Protein AF-A0A954YXY4-F1 (afdb_monomer_lite)

pLDDT: mean 74.78, std 20.97, range [39.19, 98.44]

Sequence (285 aa):
MFQNRLNHKWMLFVFASLAVAFSASTASAVGVDEPDPDDDAAITADDAAAIGVGERGPRGRRGFGRDRSGEDGPRERRRPGAMLWNRMTDEEKEEVKAFVAEYYPEVSEALESSDEDGGRPRMDRKNARMLPEILRMHQLSIDDPQMFEIKMAEQKSRFQLRQLVREYRQADDESTKEELSAKIRPLVVAAFDAQQSRMEQEVTRLEKRLEGLRRHIAKRADNRDEEIEQAFNDVLDGKAPKDERFDRESRRRGPGRGFRGPRGPEGAPGAPEDEEPDMDDEGEE

Structure (mmCIF, N/CA/C/O backbone):
data_AF-A0A954YXY4-F1
#
_entry.id   AF-A0A954YXY4-F1
#
loop_
_atom_site.group_PDB
_atom_site.id
_atom_site.type_symbol
_atom_site.label_atom_id
_atom_site.label_alt_id
_atom_site.label_comp_id
_atom_site.label_asym_id
_atom_site.label_entity_id
_atom_site.label_seq_id
_atom_site.pdbx_PDB_ins_code
_atom_site.Cartn_x
_atom_site.Cartn_y
_atom_site.Cartn_z
_atom_site.occupancy
_atom_site.B_iso_or_equiv
_atom_site.auth_seq_id
_atom_site.auth_comp_id
_atom_site.auth_asym_id
_atom_site.auth_atom_id
_atom_site.pdbx_PDB_model_num
ATOM 1 N N . MET A 1 1 ? 5.731 31.627 0.543 1.00 39.19 1 MET A N 1
ATOM 2 C CA . MET A 1 1 ? 4.839 31.675 -0.640 1.00 39.19 1 MET A CA 1
ATOM 3 C C . MET A 1 1 ? 4.255 30.284 -0.925 1.00 39.19 1 MET A C 1
ATOM 5 O O . MET A 1 1 ? 4.588 29.683 -1.931 1.00 39.19 1 MET A O 1
ATOM 9 N N . PHE A 1 2 ? 3.381 29.774 -0.052 1.00 43.59 2 PHE A N 1
ATOM 10 C CA . PHE A 1 2 ? 2.607 28.536 -0.274 1.00 43.59 2 PHE A CA 1
ATOM 11 C C . PHE A 1 2 ? 1.184 28.726 0.278 1.00 43.59 2 PHE A C 1
ATOM 13 O O . PHE A 1 2 ? 0.691 27.975 1.109 1.00 43.59 2 PHE A O 1
ATOM 20 N N . GLN A 1 3 ? 0.532 29.812 -0.143 1.00 44.25 3 GLN A N 1
ATOM 21 C CA . GLN A 1 3 ? -0.860 30.098 0.197 1.00 44.25 3 GLN A CA 1
ATOM 22 C C . GLN A 1 3 ? -1.735 29.967 -1.056 1.00 44.25 3 GLN A C 1
ATOM 24 O O . GLN A 1 3 ? -1.432 30.536 -2.102 1.00 44.25 3 GLN A O 1
ATOM 29 N N . ASN A 1 4 ? -2.861 29.267 -0.889 1.00 47.22 4 ASN A N 1
ATOM 30 C CA . ASN A 1 4 ? -4.096 29.394 -1.671 1.00 47.22 4 ASN A CA 1
ATOM 31 C C . ASN A 1 4 ? -4.181 28.790 -3.081 1.00 47.22 4 ASN A C 1
ATOM 33 O O . ASN A 1 4 ? -4.479 29.527 -4.021 1.00 47.22 4 ASN A O 1
ATOM 37 N N . ARG A 1 5 ? -4.109 27.454 -3.243 1.00 42.88 5 ARG A N 1
ATOM 38 C CA . ARG A 1 5 ? -4.680 26.816 -4.459 1.00 42.88 5 ARG A CA 1
ATOM 39 C C . ARG A 1 5 ? -5.482 25.509 -4.342 1.00 42.88 5 ARG A C 1
ATOM 41 O O . ARG A 1 5 ? -5.944 25.058 -5.384 1.00 42.88 5 ARG A O 1
ATOM 48 N N . LEU A 1 6 ? -5.764 24.935 -3.166 1.00 49.16 6 LEU A N 1
ATOM 49 C CA . LEU A 1 6 ? -6.409 23.600 -3.127 1.00 49.16 6 LEU A CA 1
ATOM 50 C C . LEU A 1 6 ? -7.779 23.458 -2.435 1.00 49.16 6 LEU A C 1
ATOM 52 O O . LEU A 1 6 ? -8.432 22.441 -2.640 1.00 49.16 6 LEU A O 1
ATOM 56 N N . ASN A 1 7 ? -8.322 24.471 -1.753 1.00 45.19 7 ASN A N 1
ATOM 57 C CA . ASN A 1 7 ? -9.436 24.216 -0.817 1.00 45.19 7 ASN A CA 1
ATOM 58 C C . ASN A 1 7 ? -10.872 24.533 -1.277 1.00 45.19 7 ASN A C 1
ATOM 60 O O . ASN A 1 7 ? -11.748 24.618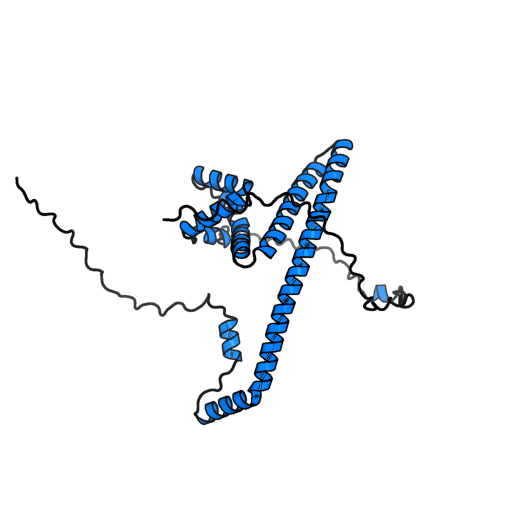 -0.424 1.00 45.19 7 ASN A O 1
ATOM 64 N N . HIS A 1 8 ? -11.187 24.672 -2.573 1.00 43.59 8 HIS A N 1
ATOM 65 C CA . HIS A 1 8 ? -12.574 25.011 -2.982 1.00 43.59 8 HIS A CA 1
ATOM 66 C C . HIS A 1 8 ? -13.219 24.181 -4.103 1.00 43.59 8 HIS A C 1
ATOM 68 O O . HIS A 1 8 ? -14.307 24.527 -4.551 1.00 43.59 8 HIS A O 1
ATOM 74 N N . LYS A 1 9 ? -12.625 23.058 -4.533 1.00 46.38 9 LYS A N 1
ATOM 75 C CA . LYS A 1 9 ? -13.271 22.168 -5.527 1.00 46.38 9 LYS A CA 1
ATOM 76 C C . LYS A 1 9 ? -13.739 20.805 -5.007 1.00 46.38 9 LYS A C 1
ATOM 78 O O . LYS A 1 9 ? -14.456 20.129 -5.730 1.00 46.38 9 LYS A O 1
ATOM 83 N N . TRP A 1 10 ? -13.434 20.435 -3.762 1.00 47.38 10 TRP A N 1
ATOM 84 C CA . TRP A 1 10 ? -13.801 19.114 -3.221 1.00 47.38 10 TRP A CA 1
ATOM 85 C C . TRP A 1 10 ? -14.972 19.108 -2.218 1.00 47.38 10 TRP A C 1
ATOM 87 O O . TRP A 1 10 ? -15.488 18.043 -1.908 1.00 47.38 10 TRP A O 1
ATOM 97 N N . MET A 1 11 ? -15.493 20.269 -1.793 1.00 41.78 11 MET A N 1
ATOM 98 C CA . MET A 1 11 ? -16.686 20.359 -0.917 1.00 41.78 11 MET A CA 1
ATOM 99 C C . MET A 1 11 ? -18.037 20.378 -1.666 1.00 41.78 11 MET A C 1
ATOM 101 O O . MET A 1 11 ? -19.064 20.732 -1.096 1.00 41.78 11 MET A O 1
ATOM 105 N N . LEU A 1 12 ? -18.054 19.989 -2.944 1.00 43.50 12 LEU A N 1
ATOM 106 C CA . LEU A 1 12 ? -19.266 19.831 -3.763 1.00 43.50 12 LEU A CA 1
ATOM 107 C C . LEU A 1 12 ? -19.219 18.538 -4.600 1.00 43.50 12 LEU A C 1
ATOM 109 O O . LEU A 1 12 ? -19.663 18.502 -5.741 1.00 43.50 12 LEU A O 1
ATOM 113 N N . PHE A 1 13 ? -18.699 17.455 -4.022 1.00 45.25 13 PHE A N 1
ATOM 114 C CA . PHE A 1 13 ? -19.181 16.106 -4.330 1.00 45.25 13 PHE A CA 1
ATOM 115 C C . PHE A 1 13 ? -20.084 15.720 -3.157 1.00 45.25 13 PHE A C 1
ATOM 117 O O . PHE A 1 13 ? -19.641 15.213 -2.136 1.00 45.25 13 PHE A O 1
ATOM 124 N N . VAL A 1 14 ? -21.311 16.244 -3.126 1.00 43.38 14 VAL A N 1
ATOM 125 C CA . VAL A 1 14 ? -22.490 15.501 -3.589 1.00 43.38 14 VAL A CA 1
ATOM 126 C C . VAL A 1 14 ? -22.409 14.074 -3.058 1.00 43.38 14 VAL A C 1
ATOM 128 O O . VAL A 1 14 ? -21.655 13.251 -3.574 1.00 43.38 14 VAL A O 1
ATOM 131 N N . PHE A 1 15 ? -23.233 13.797 -2.045 1.00 40.25 15 PHE A N 1
ATOM 132 C CA . PHE A 1 15 ? -23.844 12.490 -1.823 1.00 40.25 15 PHE A CA 1
ATOM 133 C C . PHE A 1 15 ? -24.531 12.065 -3.131 1.00 40.25 15 PHE A C 1
ATOM 135 O O . PHE A 1 15 ? -25.749 12.130 -3.279 1.00 40.25 15 PHE A O 1
ATOM 142 N N . ALA A 1 16 ? -23.733 11.702 -4.131 1.00 42.38 16 ALA A N 1
ATOM 143 C CA . ALA A 1 16 ? -24.185 11.006 -5.302 1.00 42.38 16 ALA A CA 1
ATOM 144 C C . ALA A 1 16 ? -24.414 9.617 -4.756 1.00 42.38 16 ALA A C 1
ATOM 146 O O . ALA A 1 16 ? -23.478 8.871 -4.475 1.00 42.38 16 ALA A O 1
ATOM 147 N N . SER A 1 17 ? -25.682 9.350 -4.480 1.00 40.44 17 SER A N 1
ATOM 148 C CA . SER A 1 17 ? -26.217 8.022 -4.293 1.00 40.44 17 SER A CA 1
ATOM 149 C C . SER A 1 17 ? -25.707 7.222 -5.484 1.00 40.44 17 SER A C 1
ATOM 151 O O . SER A 1 17 ? -26.250 7.304 -6.585 1.00 40.44 17 SER A O 1
ATOM 153 N N . LEU A 1 18 ? -24.587 6.529 -5.284 1.00 41.94 18 LEU A N 1
ATOM 154 C CA . LEU A 1 18 ? -24.045 5.580 -6.228 1.00 41.94 18 LEU A CA 1
ATOM 155 C C . LEU A 1 18 ? -25.010 4.400 -6.158 1.00 41.94 18 LEU A C 1
ATOM 157 O O . LEU A 1 18 ? -24.764 3.389 -5.508 1.00 41.94 18 LEU A O 1
ATOM 161 N N . ALA A 1 19 ? -26.166 4.569 -6.798 1.00 42.44 19 ALA A N 1
ATOM 162 C CA . ALA A 1 19 ? -26.855 3.469 -7.415 1.00 42.44 19 ALA A CA 1
ATOM 163 C C . ALA A 1 19 ? -25.852 2.925 -8.430 1.00 42.44 19 ALA A C 1
ATOM 165 O O . ALA A 1 19 ? -25.818 3.339 -9.588 1.00 42.44 19 ALA A O 1
ATOM 166 N N . VAL A 1 20 ? -24.967 2.046 -7.956 1.00 43.62 20 VAL A N 1
ATOM 167 C CA . VAL A 1 20 ? -24.321 1.068 -8.810 1.00 43.62 20 VAL A CA 1
ATOM 168 C C . VAL A 1 20 ? -25.494 0.305 -9.390 1.00 43.62 20 VAL A C 1
ATOM 170 O O . VAL A 1 20 ? -26.049 -0.599 -8.765 1.00 43.62 20 VAL A O 1
ATOM 173 N N . ALA A 1 21 ? -25.953 0.755 -10.556 1.00 41.12 21 ALA A N 1
ATOM 174 C CA . ALA A 1 21 ? -26.680 -0.096 -11.454 1.00 41.12 21 ALA A CA 1
ATOM 175 C C . ALA A 1 21 ? -25.740 -1.279 -11.646 1.00 41.12 21 ALA A C 1
ATOM 177 O O . ALA A 1 21 ? -24.715 -1.176 -12.318 1.00 41.12 21 ALA A O 1
ATOM 178 N N . PHE A 1 22 ? -26.053 -2.368 -10.951 1.00 42.75 22 PHE A N 1
ATOM 179 C CA . PHE A 1 22 ? -25.561 -3.691 -11.252 1.00 42.75 22 PHE A CA 1
ATOM 180 C C . PHE A 1 22 ? -26.104 -3.966 -12.654 1.00 42.75 22 PHE A C 1
ATOM 182 O O . PHE A 1 22 ? -27.163 -4.562 -12.837 1.00 42.75 22 PHE A O 1
ATOM 189 N N . SER A 1 23 ? -25.455 -3.392 -13.669 1.00 42.12 23 SER A N 1
ATOM 190 C CA . SER A 1 23 ? -25.606 -3.823 -15.039 1.00 42.12 23 SER A CA 1
ATOM 191 C C . SER A 1 23 ? -25.210 -5.278 -14.976 1.00 42.12 23 SER A C 1
ATOM 193 O O . SER A 1 23 ? -24.034 -5.588 -14.786 1.00 42.12 23 SER A O 1
ATOM 195 N N . ALA A 1 24 ? -26.231 -6.134 -14.990 1.00 43.84 24 ALA A N 1
ATOM 196 C CA . ALA A 1 24 ? -26.113 -7.562 -15.136 1.00 43.84 24 ALA A CA 1
ATOM 197 C C . ALA A 1 24 ? -25.259 -7.775 -16.379 1.00 43.84 24 ALA A C 1
ATOM 199 O O . ALA A 1 24 ? -25.747 -7.744 -17.507 1.00 43.84 24 ALA A O 1
ATOM 200 N N . SER A 1 25 ? -23.951 -7.882 -16.159 1.00 43.06 25 SER A N 1
ATOM 201 C CA . SER A 1 25 ? -23.033 -8.382 -17.148 1.00 43.06 25 SER A CA 1
ATOM 202 C C . SER A 1 25 ? -23.512 -9.802 -17.344 1.00 43.06 25 SER A C 1
ATOM 204 O O . SER A 1 25 ? -23.314 -10.666 -16.489 1.00 43.06 25 SER A O 1
ATOM 206 N N . THR A 1 26 ? -24.277 -10.003 -18.413 1.00 46.91 26 THR A N 1
ATOM 207 C CA . THR A 1 26 ? -24.531 -11.311 -18.985 1.00 46.91 26 THR A CA 1
ATOM 208 C C . THR A 1 26 ? -23.161 -11.822 -19.388 1.00 46.91 26 THR A C 1
ATOM 210 O O . THR A 1 26 ? -22.719 -11.626 -20.522 1.00 46.91 26 THR A O 1
ATOM 213 N N . ALA A 1 27 ? -22.449 -12.376 -18.407 1.00 45.81 27 ALA A N 1
ATOM 214 C CA . ALA A 1 27 ? -21.267 -13.166 -18.615 1.00 45.81 27 ALA A CA 1
ATOM 215 C C . ALA A 1 27 ? -21.686 -14.204 -19.646 1.00 45.81 27 ALA A C 1
ATOM 217 O O . ALA A 1 27 ? -22.488 -15.096 -19.369 1.00 45.81 27 ALA A O 1
ATOM 218 N N . SER A 1 28 ? -21.215 -14.008 -20.877 1.00 47.69 28 SER A N 1
ATOM 219 C CA . SER A 1 28 ? -21.147 -15.100 -21.827 1.00 47.69 28 SER A CA 1
ATOM 220 C C . SER A 1 28 ? -20.445 -16.208 -21.072 1.00 47.69 28 SER A C 1
ATOM 222 O O . SER A 1 28 ? -19.341 -15.991 -20.571 1.00 47.69 28 SER A O 1
ATOM 224 N N . ALA A 1 29 ? -21.163 -17.312 -20.888 1.00 50.97 29 ALA A N 1
ATOM 225 C CA . ALA A 1 29 ? -20.690 -18.502 -20.225 1.00 50.97 29 ALA A CA 1
ATOM 226 C C . ALA A 1 29 ? -19.392 -18.930 -20.914 1.00 50.97 29 ALA A C 1
ATOM 228 O O . ALA A 1 29 ? -19.395 -19.613 -21.935 1.00 50.97 29 ALA A O 1
ATOM 229 N N . VAL A 1 30 ? -18.265 -18.461 -20.382 1.00 47.62 30 VAL A N 1
ATOM 230 C CA . VAL A 1 30 ? -17.008 -19.176 -20.488 1.00 47.62 30 VAL A CA 1
ATOM 231 C C . VAL A 1 30 ? -17.333 -20.480 -19.791 1.00 47.62 30 VAL A C 1
ATOM 233 O O . VAL A 1 30 ? -17.606 -20.462 -18.592 1.00 47.62 30 VAL A O 1
ATOM 236 N N . GLY A 1 31 ? -17.458 -21.547 -20.580 1.00 42.69 31 GLY A N 1
ATOM 237 C CA . GLY A 1 31 ? -17.665 -22.898 -20.090 1.00 42.69 31 GLY A CA 1
ATOM 238 C C . GLY A 1 31 ? -16.583 -23.200 -19.070 1.00 42.69 31 GLY A C 1
ATOM 239 O O . GLY A 1 31 ? -15.460 -23.548 -19.419 1.00 42.69 31 GLY A O 1
ATOM 240 N N . VAL A 1 32 ? -16.913 -22.968 -17.806 1.00 47.25 32 VAL A N 1
ATOM 241 C CA . VAL A 1 32 ? -16.327 -23.699 -16.704 1.00 47.25 32 VAL A CA 1
ATOM 242 C C . VAL A 1 32 ? -16.840 -25.101 -16.965 1.00 47.25 32 VAL A C 1
ATOM 244 O O . VAL A 1 32 ? -18.042 -25.322 -16.831 1.00 47.25 32 VAL A O 1
ATOM 247 N N . ASP A 1 33 ? -15.968 -25.972 -17.478 1.00 53.44 33 ASP A N 1
ATOM 248 C CA . ASP A 1 33 ? -16.213 -27.410 -17.478 1.00 53.44 33 ASP A CA 1
ATOM 249 C C . ASP A 1 33 ? -16.769 -27.740 -16.094 1.00 53.44 33 ASP A C 1
ATOM 251 O O . ASP A 1 33 ? -16.093 -27.527 -15.079 1.00 53.44 33 ASP A O 1
ATOM 255 N N . GLU A 1 34 ? -18.048 -28.121 -16.053 1.00 52.69 34 GLU A N 1
ATOM 256 C CA . GLU A 1 34 ? -18.641 -28.676 -14.850 1.00 52.69 34 GLU A CA 1
ATOM 257 C C . GLU A 1 34 ? -17.722 -29.830 -14.449 1.00 52.69 34 GLU A C 1
ATOM 259 O O . GLU A 1 34 ? -17.488 -30.715 -15.277 1.00 52.69 34 GLU A O 1
ATOM 264 N N . PRO A 1 35 ? -17.119 -29.791 -13.247 1.00 61.91 35 PRO A N 1
ATOM 265 C CA . PRO A 1 35 ? -16.326 -30.913 -12.785 1.00 61.91 35 PRO A CA 1
ATOM 266 C C . PRO A 1 35 ? -17.230 -32.140 -12.841 1.00 61.91 35 PRO A C 1
ATOM 268 O O . PRO A 1 35 ? -18.328 -32.120 -12.279 1.00 61.91 35 PRO A O 1
ATOM 271 N N . ASP A 1 36 ? -16.785 -33.145 -13.592 1.00 64.25 36 ASP A N 1
ATOM 272 C CA . ASP A 1 36 ? -17.507 -34.391 -13.803 1.00 64.25 36 ASP A CA 1
ATOM 273 C C . ASP A 1 36 ? -17.926 -34.924 -12.419 1.00 64.25 36 ASP A C 1
ATOM 275 O O . ASP A 1 36 ? -17.053 -35.146 -11.572 1.00 64.25 36 ASP A O 1
ATOM 279 N N . PRO A 1 37 ? -19.231 -35.084 -12.124 1.00 63.09 37 PRO A N 1
ATOM 280 C CA . PRO A 1 37 ? -19.692 -35.530 -10.807 1.00 63.09 37 PRO A CA 1
ATOM 281 C C . PRO A 1 37 ? -19.249 -36.965 -10.473 1.00 63.09 37 PRO A C 1
ATOM 283 O O . PRO A 1 37 ? -19.464 -37.425 -9.355 1.00 63.09 37 PRO A O 1
ATOM 286 N N . ASP A 1 38 ? -18.612 -37.650 -11.424 1.00 60.28 38 ASP A N 1
ATOM 287 C CA . ASP A 1 38 ? -18.055 -38.990 -11.276 1.00 60.28 38 ASP A CA 1
ATOM 288 C C . ASP A 1 38 ? -16.533 -39.000 -10.998 1.00 60.28 38 ASP A C 1
ATOM 290 O O . ASP A 1 38 ? -15.968 -40.071 -10.776 1.00 60.28 38 ASP A O 1
ATOM 294 N N . ASP A 1 39 ? -15.870 -37.834 -10.932 1.00 52.81 39 ASP A N 1
ATOM 295 C CA . ASP A 1 39 ? -14.461 -37.702 -10.504 1.00 52.81 39 ASP A CA 1
ATOM 296 C C . ASP A 1 39 ? -14.320 -37.469 -8.983 1.00 52.81 39 ASP A C 1
ATOM 298 O O . ASP A 1 39 ? -13.247 -37.139 -8.468 1.00 52.81 39 ASP A O 1
ATOM 302 N N . ASP A 1 40 ? -15.387 -37.757 -8.227 1.00 50.09 40 ASP A N 1
ATOM 303 C CA . ASP A 1 40 ? -15.302 -38.200 -6.835 1.00 50.09 40 ASP A CA 1
ATOM 304 C C . ASP A 1 40 ? -14.701 -39.616 -6.809 1.00 50.09 40 ASP A C 1
ATOM 306 O O . ASP A 1 40 ? -15.320 -40.597 -6.382 1.00 50.09 40 ASP A O 1
ATOM 310 N N . ALA A 1 41 ? -13.453 -39.736 -7.273 1.00 57.03 41 ALA A N 1
ATOM 311 C CA . ALA A 1 41 ? -12.605 -40.858 -6.934 1.00 57.03 41 ALA A CA 1
ATOM 312 C C . ALA A 1 41 ? -12.545 -40.884 -5.410 1.00 57.03 41 ALA A C 1
ATOM 314 O O . ALA A 1 41 ? -11.836 -40.097 -4.778 1.00 57.03 41 ALA A O 1
ATOM 315 N N . ALA A 1 42 ? -13.378 -41.752 -4.831 1.00 54.59 42 ALA A N 1
ATOM 316 C CA . ALA A 1 42 ? -13.418 -42.046 -3.421 1.00 54.59 42 ALA A CA 1
ATOM 317 C C . ALA A 1 42 ? -11.973 -42.140 -2.952 1.00 54.59 42 ALA A C 1
ATOM 319 O O . ALA A 1 42 ? -11.256 -43.051 -3.364 1.00 54.59 42 ALA A O 1
ATOM 320 N N . ILE A 1 43 ? -11.545 -41.173 -2.134 1.00 49.66 43 ILE A N 1
ATOM 321 C CA . ILE A 1 43 ? -10.303 -41.276 -1.382 1.00 49.66 43 ILE A CA 1
ATOM 322 C C . ILE A 1 43 ? -10.484 -42.551 -0.578 1.00 49.66 43 ILE A C 1
ATOM 324 O O . ILE A 1 43 ? -11.235 -42.596 0.402 1.00 49.66 43 ILE A O 1
ATOM 328 N N . THR A 1 44 ? -9.905 -43.628 -1.094 1.00 57.69 44 THR A N 1
ATOM 329 C CA . THR A 1 44 ? -10.073 -44.939 -0.506 1.00 57.69 44 THR A CA 1
ATOM 330 C C . THR A 1 44 ? -9.438 -44.877 0.875 1.00 57.69 44 THR A C 1
ATOM 332 O O . THR A 1 44 ? -8.506 -44.106 1.121 1.00 57.69 44 THR A O 1
ATOM 335 N N . ALA A 1 45 ? -9.950 -45.665 1.818 1.00 57.88 45 ALA A N 1
ATOM 336 C CA . ALA A 1 45 ? -9.387 -45.710 3.166 1.00 57.88 45 ALA A CA 1
ATOM 337 C C . ALA A 1 45 ? -7.875 -46.050 3.170 1.00 57.88 45 ALA A C 1
ATOM 339 O O . ALA A 1 45 ? -7.195 -45.755 4.152 1.00 57.88 45 ALA A O 1
ATOM 340 N N . ASP A 1 46 ? -7.347 -46.588 2.063 1.00 59.09 46 ASP A N 1
ATOM 341 C CA . ASP A 1 46 ? -5.926 -46.860 1.857 1.00 59.09 46 ASP A CA 1
ATOM 342 C C . ASP A 1 46 ? -5.101 -45.618 1.450 1.00 59.09 46 ASP A C 1
ATOM 344 O O . ASP A 1 46 ? -3.944 -45.504 1.856 1.00 59.09 46 ASP A O 1
ATOM 348 N N . ASP A 1 47 ? -5.675 -44.617 0.770 1.00 55.62 47 ASP A N 1
ATOM 349 C CA . ASP A 1 47 ? -4.963 -43.368 0.430 1.00 55.62 47 ASP A CA 1
ATOM 350 C C . ASP A 1 47 ? -4.788 -42.440 1.646 1.00 55.62 47 ASP A C 1
ATOM 352 O O . ASP A 1 47 ? -3.810 -41.691 1.752 1.00 55.62 47 ASP A O 1
ATOM 356 N N . ALA A 1 48 ? -5.680 -42.551 2.636 1.00 55.25 48 ALA A N 1
ATOM 357 C CA . ALA A 1 48 ? -5.537 -41.876 3.926 1.00 55.25 48 ALA A CA 1
ATOM 358 C C . ALA A 1 48 ? -4.346 -42.406 4.754 1.00 55.25 48 ALA A C 1
ATOM 360 O O . ALA A 1 48 ? -3.849 -41.694 5.628 1.00 55.25 48 ALA A O 1
ATOM 361 N N . ALA A 1 49 ? -3.853 -43.621 4.475 1.00 57.44 49 ALA A N 1
ATOM 362 C CA . ALA A 1 49 ? -2.663 -44.177 5.122 1.00 57.44 49 ALA A CA 1
ATOM 363 C C . ALA A 1 49 ? -1.346 -43.703 4.471 1.00 57.44 49 ALA A C 1
ATOM 365 O O . ALA A 1 49 ? -0.304 -43.700 5.131 1.00 57.44 49 ALA A O 1
ATOM 366 N N . ALA A 1 50 ? -1.381 -43.262 3.205 1.00 58.69 50 ALA A N 1
ATOM 367 C CA . ALA A 1 50 ? -0.211 -42.767 2.473 1.00 58.69 50 ALA A CA 1
ATOM 368 C C . ALA A 1 50 ? 0.080 -41.277 2.729 1.00 58.69 50 ALA A C 1
ATOM 370 O O . ALA A 1 50 ? 1.243 -40.858 2.710 1.00 58.69 50 ALA A O 1
ATOM 371 N N . ILE A 1 51 ? -0.942 -40.475 3.056 1.00 51.91 51 ILE A N 1
ATOM 372 C CA . ILE A 1 51 ? -0.740 -39.157 3.670 1.00 51.91 51 ILE A CA 1
ATOM 373 C C . ILE A 1 51 ? -0.374 -39.416 5.123 1.00 51.91 51 ILE A C 1
ATOM 375 O O . ILE A 1 51 ? -1.222 -39.362 6.009 1.00 51.91 51 ILE A O 1
ATOM 379 N N . GLY A 1 52 ? 0.897 -39.750 5.350 1.00 48.25 52 GLY A N 1
ATOM 380 C CA . GLY A 1 52 ? 1.448 -39.994 6.668 1.00 48.25 52 GLY A CA 1
ATOM 381 C C . GLY A 1 52 ? 0.953 -38.933 7.640 1.00 48.25 52 GLY A C 1
ATOM 382 O O . GLY A 1 52 ? 1.452 -37.803 7.664 1.00 48.25 52 GLY A O 1
ATOM 383 N N . VAL A 1 53 ? -0.014 -39.322 8.473 1.00 52.25 53 VAL A N 1
ATOM 384 C CA . VAL A 1 53 ? -0.270 -38.725 9.775 1.00 52.25 53 VAL A CA 1
ATOM 385 C C . VAL A 1 53 ? 0.987 -39.047 10.563 1.00 52.25 53 VAL A C 1
ATOM 387 O O . VAL A 1 53 ? 1.022 -39.967 11.372 1.00 52.25 53 VAL A O 1
ATOM 390 N N . GLY A 1 54 ? 2.072 -38.345 10.224 1.00 52.75 54 GLY A N 1
ATOM 391 C CA . GLY A 1 54 ? 3.315 -38.400 10.946 1.00 52.75 54 GLY A CA 1
ATOM 392 C C . GLY A 1 54 ? 2.906 -38.136 12.369 1.00 52.75 54 GLY A C 1
ATOM 393 O O . GLY A 1 54 ? 2.320 -37.080 12.644 1.00 52.75 54 GLY A O 1
ATOM 394 N N . GLU A 1 55 ? 3.109 -39.147 13.216 1.00 51.47 55 GLU A N 1
ATOM 395 C CA . GLU A 1 55 ? 2.973 -39.042 14.652 1.00 51.47 55 GLU A CA 1
ATOM 396 C C . GLU A 1 55 ? 3.442 -37.641 14.996 1.00 51.47 55 GLU A C 1
ATOM 398 O O . GLU A 1 55 ? 4.598 -37.279 14.743 1.00 51.47 55 GLU A O 1
ATOM 403 N N . ARG A 1 56 ? 2.508 -36.795 15.450 1.00 55.78 56 ARG A N 1
ATOM 404 C CA . ARG A 1 56 ? 2.858 -35.526 16.070 1.00 55.78 56 ARG A CA 1
ATOM 405 C C . ARG A 1 56 ? 3.653 -35.944 17.289 1.00 55.78 56 ARG A C 1
ATOM 407 O O . ARG A 1 56 ? 3.088 -36.114 18.368 1.00 55.78 56 ARG A O 1
ATOM 414 N N . GLY A 1 57 ? 4.950 -36.158 17.071 1.00 51.19 57 GLY A N 1
ATOM 415 C CA . GLY A 1 57 ? 5.906 -36.479 18.096 1.00 51.19 57 GLY A CA 1
ATOM 416 C C . GLY A 1 57 ? 5.684 -35.474 19.211 1.00 51.19 57 GLY A C 1
ATOM 417 O O . GLY A 1 57 ? 5.302 -34.326 18.920 1.00 51.19 57 GLY A O 1
ATOM 418 N N . PRO A 1 58 ? 5.832 -35.904 20.474 1.00 61.34 58 PRO A N 1
ATOM 419 C CA . PRO A 1 58 ? 5.566 -35.062 21.627 1.00 61.34 58 PRO A CA 1
ATOM 420 C C . PRO A 1 58 ? 6.189 -33.715 21.329 1.00 61.34 58 PRO A C 1
ATOM 422 O O . PRO A 1 58 ? 7.379 -33.666 21.015 1.00 61.34 58 PRO A O 1
ATOM 425 N N . ARG A 1 59 ? 5.357 -32.659 21.294 1.00 57.28 59 ARG A N 1
ATOM 426 C CA . ARG A 1 59 ? 5.801 -31.281 21.085 1.00 57.28 59 ARG A CA 1
ATOM 427 C C . ARG A 1 59 ? 6.853 -31.038 22.142 1.00 57.28 59 ARG A C 1
ATOM 429 O O . ARG A 1 59 ? 6.536 -30.670 23.272 1.00 57.28 59 ARG A O 1
ATOM 436 N N . GLY A 1 60 ? 8.096 -31.319 21.774 1.00 46.59 60 GLY A N 1
ATOM 437 C CA . GLY A 1 60 ? 9.243 -31.117 22.602 1.00 46.59 60 GLY A CA 1
ATOM 438 C C . GLY A 1 60 ? 9.227 -29.631 22.821 1.00 46.59 60 GLY A C 1
ATOM 439 O O . GLY A 1 60 ? 9.599 -28.863 21.933 1.00 46.59 60 GLY A O 1
ATOM 440 N N . ARG A 1 61 ? 8.772 -29.228 24.007 1.00 52.94 61 ARG A N 1
ATOM 441 C CA . ARG A 1 61 ? 9.293 -28.061 24.689 1.00 52.94 61 ARG A CA 1
ATOM 442 C C . ARG A 1 61 ? 10.805 -28.278 24.730 1.00 52.94 61 ARG A C 1
ATOM 444 O O . ARG A 1 61 ? 11.352 -28.675 25.751 1.00 52.94 61 ARG A O 1
ATOM 451 N N . ARG A 1 62 ? 11.497 -28.031 23.610 1.00 52.59 62 ARG A N 1
ATOM 452 C CA . ARG A 1 62 ? 12.883 -27.596 23.624 1.00 52.59 62 ARG A CA 1
ATOM 453 C C . ARG A 1 62 ? 12.808 -26.258 24.322 1.00 52.59 62 ARG A C 1
ATOM 455 O O . ARG A 1 62 ? 12.665 -25.205 23.705 1.00 52.59 62 ARG A O 1
ATOM 462 N N . GLY A 1 63 ? 12.813 -26.349 25.649 1.00 48.41 63 GLY A N 1
ATOM 463 C CA . GLY A 1 63 ? 13.372 -25.329 26.485 1.00 48.41 63 GLY A CA 1
ATOM 464 C C . GLY A 1 63 ? 14.730 -25.038 25.885 1.00 48.41 63 GLY A C 1
ATOM 465 O O . GLY A 1 63 ? 15.689 -25.772 26.090 1.00 48.41 63 GLY A O 1
ATOM 466 N N . PHE A 1 64 ? 14.798 -23.951 25.127 1.00 48.28 64 PHE A N 1
ATOM 467 C CA . PHE A 1 64 ? 16.001 -23.154 25.079 1.00 48.28 64 PHE A CA 1
ATOM 468 C C . PHE A 1 64 ? 16.156 -22.547 26.476 1.00 48.28 64 PHE A C 1
ATOM 470 O O . PHE A 1 64 ? 15.975 -21.347 26.674 1.00 48.28 64 PHE A O 1
ATOM 477 N N . GLY A 1 65 ? 16.483 -23.412 27.444 1.00 47.81 65 GLY A N 1
ATOM 478 C CA . GLY A 1 65 ? 17.318 -23.075 28.579 1.00 47.81 65 GLY A CA 1
ATOM 479 C C . GLY A 1 65 ? 18.655 -22.645 28.001 1.00 47.81 65 GLY A C 1
ATOM 480 O O . GLY A 1 65 ? 19.617 -23.396 27.955 1.00 47.81 65 GLY A O 1
ATOM 481 N N . ARG A 1 66 ? 18.677 -21.437 27.436 1.00 51.97 66 ARG A N 1
ATOM 482 C CA . ARG A 1 66 ? 19.880 -20.638 27.477 1.00 51.97 66 ARG A CA 1
ATOM 483 C C . ARG A 1 66 ? 19.918 -20.145 28.902 1.00 51.97 66 ARG A C 1
ATOM 485 O O . ARG A 1 66 ? 19.221 -19.185 29.233 1.00 51.97 66 ARG A O 1
ATOM 492 N N . ASP A 1 67 ? 20.726 -20.821 29.699 1.00 51.88 67 ASP A N 1
ATOM 493 C CA . ASP A 1 67 ? 21.406 -20.224 30.830 1.00 51.88 67 ASP A CA 1
ATOM 494 C C . ASP A 1 67 ? 22.085 -18.946 30.312 1.00 51.88 67 ASP A C 1
ATOM 496 O O . ASP A 1 67 ? 23.191 -18.947 29.777 1.00 51.88 67 ASP A O 1
ATOM 500 N N . ARG A 1 68 ? 21.340 -17.834 30.341 1.00 52.03 68 ARG A N 1
ATOM 501 C CA . ARG A 1 68 ? 21.829 -16.478 30.075 1.00 52.03 68 ARG A CA 1
ATOM 502 C C . ARG A 1 68 ? 22.456 -15.947 31.361 1.00 52.03 68 ARG A C 1
ATOM 504 O O . ARG A 1 68 ? 22.057 -14.905 31.862 1.00 52.03 68 ARG A O 1
ATOM 511 N N . SER A 1 69 ? 23.399 -16.703 31.910 1.00 54.28 69 SER A N 1
ATOM 512 C CA . SER A 1 69 ? 24.304 -16.235 32.961 1.00 54.28 69 SER A CA 1
ATOM 513 C C . SER A 1 69 ? 25.487 -15.449 32.384 1.00 54.28 69 SER A C 1
ATOM 515 O O . SER A 1 69 ? 26.278 -14.899 33.136 1.00 54.28 69 SER A O 1
ATOM 517 N N . GLY A 1 70 ? 25.599 -15.349 31.056 1.00 51.53 70 GLY A N 1
ATOM 518 C CA . GLY A 1 70 ? 26.541 -14.451 30.403 1.00 51.53 70 GLY A CA 1
ATOM 519 C C . GLY A 1 70 ? 25.961 -13.049 30.270 1.00 51.53 70 GLY A C 1
ATOM 520 O O . GLY A 1 70 ? 24.994 -12.860 29.536 1.00 51.53 70 GLY A O 1
ATOM 521 N N . GLU A 1 71 ? 26.599 -12.119 30.970 1.00 55.91 71 GLU A N 1
ATOM 522 C CA . GLU A 1 71 ? 26.803 -10.665 30.817 1.00 55.91 71 GLU A CA 1
ATOM 523 C C . GLU A 1 71 ? 26.699 -10.018 29.412 1.00 55.91 71 GLU A C 1
ATOM 525 O O . GLU A 1 71 ? 27.141 -8.895 29.200 1.00 55.91 71 GLU A O 1
ATOM 530 N N . ASP A 1 72 ? 26.085 -10.666 28.426 1.00 53.38 72 ASP A N 1
ATOM 531 C CA . ASP A 1 72 ? 25.559 -10.015 27.236 1.00 53.38 72 ASP A CA 1
ATOM 532 C C . ASP A 1 72 ? 24.266 -9.293 27.641 1.00 53.38 72 ASP A C 1
ATOM 534 O O . ASP A 1 72 ? 23.150 -9.809 27.483 1.00 53.38 72 ASP A O 1
ATOM 538 N N . GLY A 1 73 ? 24.423 -8.077 28.177 1.00 59.62 73 GLY A N 1
ATOM 539 C CA . GLY A 1 73 ? 23.325 -7.134 28.371 1.00 59.62 73 GLY A CA 1
ATOM 540 C C . GLY A 1 73 ? 22.437 -7.079 27.121 1.00 59.62 73 GLY A C 1
ATOM 541 O O . GLY A 1 73 ? 22.917 -7.359 26.016 1.00 59.62 73 GLY A O 1
ATOM 542 N N . PRO A 1 74 ? 21.131 -6.782 27.262 1.00 61.28 74 PRO A N 1
ATOM 543 C CA . PRO A 1 74 ? 20.184 -6.819 26.158 1.00 61.28 74 PRO A CA 1
ATOM 544 C C . PRO A 1 74 ? 20.740 -5.974 25.023 1.00 61.28 74 PRO A C 1
ATOM 546 O O . PRO A 1 74 ? 20.681 -4.751 25.082 1.00 61.28 74 PRO A O 1
ATOM 549 N N . ARG A 1 75 ? 21.314 -6.636 24.005 1.00 58.22 75 ARG A N 1
ATOM 550 C CA . ARG A 1 75 ? 21.806 -5.959 22.814 1.00 58.22 75 ARG A CA 1
ATOM 551 C C . ARG A 1 75 ? 20.608 -5.197 22.306 1.00 58.22 75 ARG A C 1
ATOM 553 O O . ARG A 1 75 ? 19.655 -5.811 21.812 1.00 58.22 75 ARG A O 1
ATOM 560 N N . GLU A 1 76 ? 20.641 -3.882 22.488 1.00 54.31 76 GLU A N 1
ATOM 561 C CA . GLU A 1 76 ? 19.752 -2.950 21.838 1.00 54.31 76 GLU A CA 1
ATOM 562 C C . GLU A 1 76 ? 19.998 -3.156 20.355 1.00 54.31 76 GLU A C 1
ATOM 564 O O . GLU A 1 76 ? 20.828 -2.511 19.721 1.00 54.31 76 GLU A O 1
ATOM 569 N N . ARG A 1 77 ? 19.314 -4.149 19.786 1.00 57.69 77 ARG A N 1
ATOM 570 C CA . ARG A 1 77 ? 19.143 -4.281 18.357 1.00 57.69 77 ARG A CA 1
ATOM 571 C C . ARG A 1 77 ? 18.389 -3.020 17.992 1.00 57.69 77 ARG A C 1
ATOM 573 O O . ARG A 1 77 ? 17.161 -3.009 18.092 1.00 57.69 77 ARG A O 1
ATOM 580 N N . ARG A 1 78 ? 19.149 -1.957 17.701 1.00 57.00 78 ARG A N 1
ATOM 581 C CA . ARG A 1 78 ? 18.676 -0.642 17.284 1.00 57.00 78 ARG A CA 1
ATOM 582 C C . ARG A 1 78 ? 17.595 -0.906 16.257 1.00 57.00 78 ARG A C 1
ATOM 584 O O . ARG A 1 78 ? 17.869 -1.420 15.171 1.00 57.00 78 ARG A O 1
ATOM 591 N N . ARG A 1 79 ? 16.344 -0.730 16.679 1.00 61.75 79 ARG A N 1
ATOM 592 C CA . ARG A 1 79 ? 15.208 -1.164 15.877 1.00 61.75 79 ARG A CA 1
ATOM 593 C C . ARG A 1 79 ? 15.151 -0.230 14.671 1.00 61.75 79 ARG A C 1
ATOM 595 O O . ARG A 1 79 ? 15.164 0.980 14.884 1.00 61.75 79 ARG A O 1
ATOM 602 N N . PRO A 1 80 ? 15.079 -0.757 13.438 1.00 60.97 80 PRO A N 1
ATOM 603 C CA . PRO A 1 80 ? 15.187 0.055 12.226 1.00 60.97 80 PRO A CA 1
ATOM 604 C C . PRO A 1 80 ? 14.210 1.240 12.163 1.00 60.97 80 PRO A C 1
ATOM 606 O O . PRO A 1 80 ? 14.542 2.256 11.569 1.00 60.97 80 PRO A O 1
ATOM 609 N N . GLY A 1 81 ? 13.041 1.126 12.806 1.00 61.31 81 GLY A N 1
ATOM 610 C CA . GLY A 1 81 ? 11.975 2.133 12.771 1.00 61.31 81 GLY A CA 1
ATOM 611 C C . GLY A 1 81 ? 12.320 3.480 13.411 1.00 61.31 81 GLY A C 1
ATOM 612 O O . GLY A 1 81 ? 12.027 4.510 12.824 1.00 61.31 81 GLY A O 1
ATOM 613 N N . ALA A 1 82 ? 12.977 3.499 14.577 1.00 65.31 82 ALA A N 1
ATOM 614 C CA . ALA A 1 82 ? 13.259 4.759 15.284 1.00 65.31 82 ALA A CA 1
ATOM 615 C C . ALA A 1 82 ? 14.280 5.634 14.536 1.00 65.31 82 ALA A C 1
ATOM 617 O O . ALA A 1 82 ? 14.278 6.852 14.654 1.00 65.31 82 ALA A O 1
ATOM 618 N N . MET A 1 83 ? 15.132 5.011 13.715 1.00 73.25 83 MET A N 1
ATOM 619 C CA . MET A 1 83 ? 16.067 5.745 12.865 1.00 73.25 83 MET A CA 1
ATOM 620 C C . MET A 1 83 ? 15.400 6.378 11.643 1.00 73.25 83 MET A C 1
ATOM 622 O O . MET A 1 83 ? 16.023 7.239 11.044 1.00 73.25 83 MET A O 1
ATOM 626 N N . LEU A 1 84 ? 14.194 5.958 11.241 1.00 80.00 84 LEU A N 1
ATOM 627 C CA . LEU A 1 84 ? 13.525 6.546 10.076 1.00 80.00 84 LEU A CA 1
ATOM 628 C C . LEU A 1 84 ? 13.030 7.959 10.392 1.00 80.00 84 LEU A C 1
ATOM 630 O O . LEU A 1 84 ? 13.436 8.875 9.697 1.00 80.00 84 LEU A O 1
ATOM 634 N N . TRP A 1 85 ? 12.273 8.147 11.478 1.00 79.44 85 TRP A N 1
ATOM 635 C CA . TRP A 1 85 ? 11.743 9.465 11.866 1.00 79.44 85 TRP A CA 1
ATOM 636 C C . TRP A 1 85 ? 12.842 10.514 12.075 1.00 79.44 85 TRP A C 1
ATOM 638 O O . TRP A 1 85 ? 12.773 11.614 11.542 1.00 79.44 85 TRP A O 1
ATOM 648 N N . ASN A 1 86 ? 13.914 10.140 12.780 1.00 80.88 86 ASN A N 1
ATOM 649 C CA . ASN A 1 86 ? 15.026 11.051 13.072 1.00 80.88 86 ASN A CA 1
ATOM 650 C C . ASN A 1 86 ? 15.900 11.371 11.848 1.00 80.88 86 ASN A C 1
ATOM 652 O O . ASN A 1 86 ? 16.766 12.234 11.939 1.00 80.88 86 ASN A O 1
ATOM 656 N N . ARG A 1 87 ? 15.736 10.647 10.733 1.00 84.19 87 ARG A N 1
ATOM 657 C CA . ARG A 1 87 ? 16.442 10.917 9.470 1.00 84.19 87 ARG A CA 1
ATOM 658 C C . ARG A 1 87 ? 15.633 11.773 8.505 1.00 84.19 87 ARG A C 1
ATOM 660 O O . ARG A 1 87 ? 16.200 12.184 7.501 1.00 84.19 87 ARG A O 1
ATOM 667 N N . MET A 1 88 ? 14.349 11.979 8.781 1.00 85.62 88 MET A N 1
ATOM 668 C CA . MET A 1 88 ? 13.503 12.841 7.967 1.00 85.62 88 MET A CA 1
ATOM 669 C C . MET A 1 88 ? 13.855 14.298 8.251 1.00 85.62 88 MET A C 1
ATOM 671 O O . MET A 1 88 ? 14.154 14.664 9.395 1.00 85.62 88 MET A O 1
ATOM 675 N N . THR A 1 89 ? 13.832 15.105 7.201 1.00 92.69 89 THR A N 1
ATOM 676 C CA . THR A 1 89 ? 13.884 16.564 7.300 1.00 92.69 89 THR A CA 1
ATOM 677 C C . THR A 1 89 ? 12.640 17.080 8.022 1.00 92.69 89 THR A C 1
ATOM 679 O O . THR A 1 89 ? 11.640 16.368 8.147 1.00 92.69 89 THR A O 1
ATOM 682 N N . ASP A 1 90 ? 12.694 18.302 8.544 1.00 89.31 90 ASP A N 1
ATOM 683 C CA . ASP A 1 90 ? 11.543 18.863 9.258 1.00 89.31 90 ASP A CA 1
ATOM 684 C C . ASP A 1 90 ? 10.356 19.113 8.315 1.00 89.31 90 ASP A C 1
ATOM 686 O O . ASP A 1 90 ? 9.223 18.838 8.700 1.00 89.31 90 ASP A O 1
ATOM 690 N N . GLU A 1 91 ? 10.619 19.468 7.053 1.00 92.69 91 GLU A N 1
ATOM 691 C CA . GLU A 1 91 ? 9.604 19.569 5.992 1.00 92.69 91 GLU A CA 1
ATOM 692 C C . GLU A 1 91 ? 8.883 18.226 5.768 1.00 92.69 91 GLU A C 1
ATOM 694 O O . GLU A 1 91 ? 7.658 18.154 5.839 1.00 92.69 91 GLU A O 1
ATOM 699 N N . GLU A 1 92 ? 9.626 17.123 5.605 1.00 88.88 92 GLU A N 1
ATOM 700 C CA . GLU A 1 92 ? 9.029 15.788 5.445 1.00 88.88 92 GLU A CA 1
ATOM 701 C C . GLU A 1 92 ? 8.227 15.355 6.686 1.00 88.88 92 GLU A C 1
ATOM 703 O O . GLU A 1 92 ? 7.219 14.652 6.575 1.00 88.88 92 GLU A O 1
ATOM 708 N N . LYS A 1 93 ? 8.665 15.739 7.894 1.00 88.12 93 LYS A N 1
ATOM 709 C CA . LYS A 1 93 ? 7.905 15.460 9.123 1.00 88.12 93 LYS A CA 1
ATOM 710 C C . LYS A 1 93 ? 6.598 16.241 9.148 1.00 88.12 93 LYS A C 1
ATOM 712 O O . LYS A 1 93 ? 5.590 15.670 9.559 1.00 88.12 93 LYS A O 1
ATOM 717 N N . GLU A 1 94 ? 6.604 17.509 8.741 1.00 92.50 94 GLU A N 1
ATOM 718 C CA . GLU A 1 94 ? 5.394 18.330 8.650 1.00 92.50 94 GLU A CA 1
ATOM 719 C C . GLU A 1 94 ? 4.406 17.768 7.625 1.00 92.50 94 GLU A C 1
ATOM 721 O O . GLU A 1 94 ? 3.226 17.631 7.945 1.00 92.50 94 GLU A O 1
ATOM 726 N N . GLU A 1 95 ? 4.878 17.339 6.450 1.00 92.69 95 GLU A N 1
ATOM 727 C CA . GLU A 1 95 ? 4.039 16.676 5.442 1.00 92.69 95 GLU A CA 1
ATOM 728 C C . GLU A 1 95 ? 3.384 15.404 5.995 1.00 92.69 95 GLU A C 1
ATOM 730 O O . GLU A 1 95 ? 2.170 15.211 5.882 1.00 92.69 95 GLU A O 1
ATOM 735 N N . VAL A 1 96 ? 4.163 14.550 6.667 1.00 90.75 96 VAL A N 1
ATOM 736 C CA . VAL A 1 96 ? 3.624 13.332 7.285 1.00 90.75 96 VAL A CA 1
ATOM 737 C C . VAL A 1 96 ? 2.659 13.660 8.421 1.00 90.75 96 VAL A C 1
ATOM 739 O O . VAL A 1 96 ? 1.637 12.986 8.544 1.00 90.75 96 VAL A O 1
ATOM 742 N N . LYS A 1 97 ? 2.940 14.676 9.246 1.00 91.44 97 LYS A N 1
ATOM 743 C CA . LYS A 1 97 ? 2.022 15.127 10.304 1.00 91.44 97 LYS A CA 1
ATOM 744 C C . LYS A 1 97 ? 0.702 15.617 9.709 1.00 91.44 97 LYS A C 1
ATOM 746 O O . LYS A 1 97 ? -0.346 15.182 10.175 1.00 91.44 97 LYS A O 1
ATOM 751 N N . ALA A 1 98 ? 0.737 16.428 8.651 1.00 95.81 98 ALA A N 1
ATOM 752 C CA . ALA A 1 98 ? -0.460 16.898 7.955 1.00 95.81 98 ALA A CA 1
ATOM 753 C C . ALA A 1 98 ? -1.275 15.732 7.372 1.00 95.81 98 ALA A C 1
ATOM 755 O O . ALA A 1 98 ? -2.482 15.643 7.594 1.00 95.81 98 ALA A O 1
ATOM 756 N N . PHE A 1 99 ? -0.604 14.781 6.718 1.00 95.00 99 PHE A N 1
ATOM 757 C CA . PHE A 1 99 ? -1.233 13.564 6.206 1.00 95.00 99 PHE A CA 1
ATOM 758 C C . PHE A 1 99 ? -1.878 12.726 7.323 1.00 95.00 99 PHE A C 1
ATOM 760 O O . PHE A 1 99 ? -2.995 12.224 7.184 1.00 95.00 99 PHE A O 1
ATOM 767 N N . VAL A 1 100 ? -1.195 12.565 8.459 1.00 94.19 100 VAL A N 1
ATOM 768 C CA . VAL A 1 100 ? -1.735 11.825 9.605 1.00 94.19 100 VAL A CA 1
ATOM 769 C C . VAL A 1 100 ? -2.925 12.556 10.225 1.00 94.19 100 VAL A C 1
ATOM 771 O O . VAL A 1 100 ? -3.915 11.898 10.530 1.00 94.19 100 VAL A O 1
ATOM 774 N N . ALA A 1 101 ? -2.878 13.881 10.359 1.00 95.88 101 ALA A N 1
ATOM 775 C CA . ALA A 1 101 ? -3.994 14.686 10.853 1.00 95.88 101 ALA A CA 1
ATOM 776 C C . ALA A 1 101 ? -5.245 14.550 9.972 1.00 95.88 101 ALA A C 1
ATOM 778 O O . ALA A 1 101 ? -6.355 14.421 10.487 1.00 95.88 101 ALA A O 1
ATOM 779 N N . GLU A 1 102 ? -5.066 14.513 8.650 1.00 95.50 102 GLU A N 1
ATOM 780 C CA . GLU A 1 102 ? -6.162 14.388 7.687 1.00 95.50 102 GLU A CA 1
ATOM 781 C C . GLU A 1 102 ? -6.813 12.994 7.705 1.00 95.50 102 GLU A C 1
ATOM 783 O O . GLU A 1 102 ? -8.039 12.873 7.774 1.00 95.50 102 GLU A O 1
ATOM 788 N N . TYR A 1 103 ? -6.012 11.923 7.657 1.00 93.50 103 TYR A N 1
ATOM 789 C CA . TYR A 1 103 ? -6.532 10.562 7.453 1.00 93.50 103 TYR A CA 1
ATOM 790 C C . TYR A 1 103 ? -6.640 9.722 8.732 1.00 93.50 103 TYR A C 1
ATOM 792 O O . TYR A 1 103 ? -7.402 8.749 8.768 1.00 93.50 103 TYR A O 1
ATOM 800 N N . TYR A 1 104 ? -5.896 10.080 9.778 1.00 92.25 104 TYR A N 1
ATOM 801 C CA . TYR A 1 104 ? -5.773 9.328 11.026 1.00 92.25 104 TYR A CA 1
ATOM 802 C C . TYR A 1 104 ? -5.756 10.267 12.251 1.00 92.25 104 TYR A C 1
ATOM 804 O O . TYR A 1 104 ? -4.768 10.287 12.992 1.00 92.25 104 TYR A O 1
ATOM 812 N N . PRO A 1 105 ? -6.846 11.007 12.525 1.00 91.94 105 PRO A N 1
ATOM 813 C CA . PRO A 1 105 ? -6.872 12.019 13.585 1.00 91.94 105 PRO A CA 1
ATOM 814 C C . PRO A 1 105 ? -6.504 11.459 14.971 1.00 91.94 105 PRO A C 1
ATOM 816 O O . PRO A 1 105 ? -5.732 12.076 15.696 1.00 91.94 105 PRO A O 1
ATOM 819 N N . GLU A 1 106 ? -6.936 10.234 15.297 1.00 88.06 106 GLU A N 1
ATOM 820 C CA . GLU A 1 106 ? -6.568 9.547 16.552 1.00 88.06 106 GLU A CA 1
ATOM 821 C C . GLU A 1 106 ? -5.051 9.315 16.697 1.00 88.06 106 GLU A C 1
ATOM 823 O O . GLU A 1 106 ? -4.514 9.217 17.801 1.00 88.06 106 GLU A O 1
ATOM 828 N N . VAL A 1 107 ? -4.348 9.161 15.572 1.00 88.00 107 VAL A N 1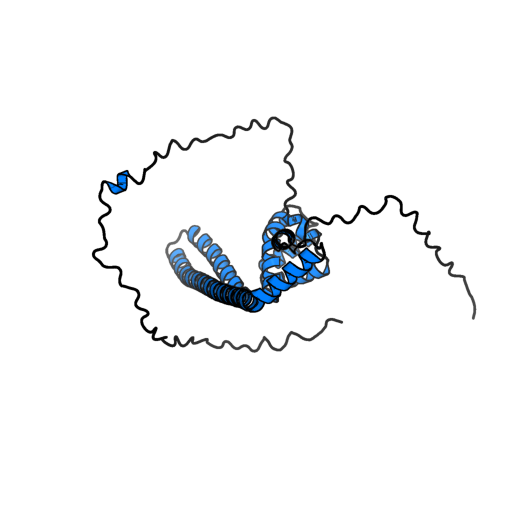
ATOM 829 C CA . VAL A 1 107 ? -2.892 8.998 15.544 1.00 88.00 107 VAL A CA 1
ATOM 830 C C . VAL A 1 107 ? -2.204 10.358 15.617 1.00 88.00 107 VAL A C 1
ATOM 832 O O . VAL A 1 107 ? -1.151 10.433 16.242 1.00 88.00 107 VAL A O 1
ATOM 835 N N . SER A 1 108 ? -2.792 11.409 15.034 1.00 92.12 108 SER A N 1
ATOM 836 C CA . SER A 1 108 ? -2.282 12.785 15.144 1.00 92.12 108 SER A CA 1
ATOM 837 C C . SER A 1 108 ? -2.273 13.252 16.592 1.00 92.12 108 SER A C 1
ATOM 839 O O . SER A 1 108 ? -1.223 13.625 17.100 1.00 92.12 108 SER A O 1
ATOM 841 N N . GLU A 1 109 ? -3.390 13.087 17.303 1.00 90.19 109 GLU A N 1
ATOM 842 C CA . GLU A 1 109 ? -3.492 13.431 18.727 1.00 90.19 109 GLU A CA 1
ATOM 843 C C . GLU A 1 109 ? -2.473 12.641 19.574 1.00 90.19 109 GLU A C 1
ATOM 845 O O . GLU A 1 109 ? -1.808 13.175 20.465 1.00 90.19 109 GLU A O 1
ATOM 850 N N . ALA A 1 110 ? -2.266 11.359 19.250 1.00 85.19 110 ALA A N 1
ATOM 851 C CA . ALA A 1 110 ? -1.247 10.530 19.894 1.00 85.19 110 ALA A CA 1
ATOM 852 C C . ALA A 1 110 ? 0.204 10.933 19.549 1.00 85.19 110 ALA A C 1
ATOM 854 O O . ALA A 1 110 ? 1.116 10.599 20.308 1.00 85.19 110 ALA A O 1
ATOM 855 N N . LEU A 1 111 ? 0.441 11.585 18.407 1.00 83.88 111 LEU A N 1
ATOM 856 C CA . LEU A 1 111 ? 1.746 12.134 18.028 1.00 83.88 111 LEU A CA 1
ATOM 857 C C . LEU A 1 111 ? 1.990 13.483 18.712 1.00 83.88 111 LEU A C 1
ATOM 859 O O . LEU A 1 111 ? 3.059 13.678 19.283 1.00 83.88 111 LEU A O 1
ATOM 863 N N . GLU A 1 112 ? 0.997 14.368 18.724 1.00 87.50 112 GLU A N 1
ATOM 864 C CA . GLU A 1 112 ? 1.076 15.695 19.352 1.00 87.50 112 GLU A CA 1
ATOM 865 C C . GLU A 1 112 ? 1.303 15.588 20.863 1.00 87.50 112 GLU A C 1
ATOM 867 O O . GLU A 1 112 ? 2.263 16.148 21.389 1.00 87.50 112 GLU A O 1
ATOM 872 N N . SER A 1 113 ? 0.521 14.745 21.545 1.00 83.94 113 SER A N 1
ATOM 873 C CA . SER A 1 113 ? 0.704 14.468 22.979 1.00 83.94 113 SER A CA 1
ATOM 874 C C . SER A 1 113 ? 2.088 13.902 23.324 1.00 83.94 113 SER A C 1
ATOM 876 O O . SER A 1 113 ? 2.561 14.060 24.448 1.00 83.94 113 SER A O 1
ATOM 878 N N . SER A 1 114 ? 2.767 13.248 22.373 1.00 79.62 114 SER A N 1
ATOM 879 C CA . SER A 1 114 ? 4.121 12.728 22.592 1.00 79.62 114 SER A CA 1
ATOM 880 C C . SER A 1 114 ? 5.228 13.780 22.459 1.00 79.62 114 SER A C 1
ATOM 882 O O . SER A 1 114 ? 6.279 13.611 23.086 1.00 79.62 114 SER A O 1
ATOM 884 N N . ASP A 1 115 ? 4.984 14.855 21.703 1.00 80.00 115 ASP A N 1
ATOM 885 C CA . ASP A 1 115 ? 5.924 15.970 21.539 1.00 80.00 115 ASP A CA 1
ATOM 886 C C . ASP A 1 115 ? 5.923 16.878 22.790 1.00 80.00 115 ASP A C 1
ATOM 888 O O . ASP A 1 115 ? 6.985 17.321 23.230 1.00 80.00 115 ASP A O 1
ATOM 892 N N . GLU A 1 116 ? 4.760 17.088 23.421 1.00 83.31 116 GLU A N 1
ATOM 893 C CA . GLU A 1 116 ? 4.604 17.935 24.621 1.00 83.31 116 GLU A CA 1
ATOM 894 C C . GLU A 1 116 ? 5.262 17.344 25.882 1.00 83.31 116 GLU A C 1
ATOM 896 O O . GLU A 1 116 ? 5.811 18.066 26.715 1.00 83.31 116 GLU A O 1
ATOM 901 N N . ASP A 1 117 ? 5.268 16.016 26.010 1.00 75.62 117 ASP A N 1
ATOM 902 C CA . ASP A 1 117 ? 5.700 15.288 27.213 1.00 75.62 117 ASP A CA 1
ATOM 903 C C . ASP A 1 117 ? 7.235 15.131 27.347 1.00 75.62 117 ASP A C 1
ATOM 905 O O . ASP A 1 117 ? 7.730 14.325 28.149 1.00 75.62 117 ASP A O 1
ATOM 909 N N . GLY A 1 118 ? 8.012 15.869 26.545 1.00 67.56 118 GLY A N 1
ATOM 910 C CA . GLY A 1 118 ? 9.477 15.864 26.584 1.00 67.56 118 GLY A CA 1
ATOM 911 C C . GLY A 1 118 ? 10.124 14.587 26.031 1.00 67.56 118 GLY A C 1
ATOM 912 O O . GLY A 1 118 ? 11.194 14.190 26.495 1.00 67.56 118 GLY A O 1
ATOM 913 N N . GLY A 1 119 ? 9.490 13.917 25.059 1.00 55.75 119 GLY A N 1
ATOM 914 C CA . GLY A 1 119 ? 10.110 12.815 24.310 1.00 55.75 119 GLY A CA 1
ATOM 915 C C . GLY A 1 119 ? 10.254 11.511 25.101 1.00 55.75 119 GLY A C 1
ATOM 916 O O . GLY A 1 119 ? 11.331 10.912 25.165 1.00 55.75 119 GLY A O 1
ATOM 917 N N . ARG A 1 120 ? 9.176 11.027 25.734 1.00 57.44 120 ARG A N 1
ATOM 918 C CA . ARG A 1 120 ? 9.219 9.741 26.453 1.00 57.44 120 ARG A CA 1
ATOM 919 C C . ARG A 1 120 ? 9.539 8.576 25.488 1.00 57.44 120 ARG A C 1
ATOM 921 O O . ARG A 1 120 ? 8.699 8.242 24.647 1.00 57.44 120 ARG A O 1
ATOM 928 N N . PRO A 1 121 ? 10.615 7.785 25.712 1.00 58.75 121 PRO A N 1
ATOM 929 C CA . PRO A 1 121 ? 11.059 6.697 24.815 1.00 58.75 121 PRO A CA 1
ATOM 930 C C . PRO A 1 121 ? 10.062 5.545 24.576 1.00 58.75 121 PRO A C 1
ATOM 932 O O . PRO A 1 121 ? 10.343 4.593 23.838 1.00 58.75 121 PRO A O 1
ATOM 935 N N . ARG A 1 122 ? 8.924 5.527 25.284 1.00 57.91 122 ARG A N 1
ATOM 936 C CA . ARG A 1 122 ? 7.906 4.471 25.171 1.00 57.91 122 ARG A CA 1
ATOM 937 C C . ARG A 1 122 ? 6.905 4.738 24.049 1.00 57.91 122 ARG A C 1
ATOM 939 O O . ARG A 1 122 ? 6.511 3.764 23.404 1.00 57.91 122 ARG A O 1
ATOM 946 N N . MET A 1 123 ? 6.536 5.993 23.793 1.00 55.47 123 MET A N 1
ATOM 947 C CA . MET A 1 123 ? 5.577 6.346 22.736 1.00 55.47 123 MET A CA 1
ATOM 948 C C . MET A 1 123 ? 6.229 6.248 21.349 1.00 55.47 123 MET A C 1
ATOM 950 O O . MET A 1 123 ? 5.652 5.628 20.449 1.00 55.47 123 MET A O 1
ATOM 954 N N . ASP A 1 124 ? 7.516 6.607 21.260 1.00 66.81 124 ASP A N 1
ATOM 955 C CA . ASP A 1 124 ? 8.397 6.343 20.112 1.00 66.81 124 ASP A CA 1
ATOM 956 C C . ASP A 1 124 ? 8.294 4.915 19.587 1.00 66.81 124 ASP A C 1
ATOM 958 O O . ASP A 1 124 ? 8.347 4.673 18.388 1.00 66.81 124 ASP A O 1
ATOM 962 N N . ARG A 1 125 ? 8.125 3.913 20.460 1.00 74.62 125 ARG A N 1
ATOM 963 C CA . ARG A 1 125 ? 8.112 2.509 20.022 1.00 74.62 125 ARG A CA 1
ATOM 964 C C . ARG A 1 125 ? 6.854 2.137 19.254 1.00 74.62 125 ARG A C 1
ATOM 966 O O . ARG A 1 125 ? 6.928 1.242 18.411 1.00 74.62 125 ARG A O 1
ATOM 973 N N . LYS A 1 126 ? 5.707 2.730 19.590 1.00 76.56 126 LYS A N 1
ATOM 974 C CA . LYS A 1 126 ? 4.448 2.480 18.877 1.00 76.56 126 LYS A CA 1
ATOM 975 C C . LYS A 1 126 ? 4.461 3.258 17.563 1.00 76.56 126 LYS A C 1
ATOM 977 O O . LYS A 1 126 ? 4.245 2.649 16.516 1.00 76.56 126 LYS A O 1
ATOM 982 N N . ASN A 1 127 ? 4.856 4.528 17.617 1.00 77.06 127 ASN A N 1
ATOM 983 C CA . ASN A 1 127 ? 4.941 5.405 16.451 1.00 77.06 127 ASN A CA 1
ATOM 984 C C . ASN A 1 127 ? 5.969 4.871 15.441 1.00 77.06 127 ASN A C 1
ATOM 986 O O . ASN A 1 127 ? 5.628 4.643 14.286 1.00 77.06 127 ASN A O 1
ATOM 990 N N . ALA A 1 128 ? 7.162 4.458 15.882 1.00 80.50 128 ALA A N 1
ATOM 991 C CA . ALA A 1 128 ? 8.187 3.851 15.023 1.00 80.50 128 ALA A CA 1
ATOM 992 C C . ALA A 1 128 ? 7.775 2.514 14.377 1.00 80.50 128 ALA A C 1
ATOM 994 O O . ALA A 1 128 ? 8.412 2.072 13.420 1.00 80.50 128 ALA A O 1
ATOM 995 N N . ARG A 1 129 ? 6.753 1.823 14.905 1.00 83.94 129 ARG A N 1
ATOM 996 C CA . ARG A 1 129 ? 6.195 0.610 14.275 1.00 83.94 129 ARG A CA 1
ATOM 997 C C . ARG A 1 129 ? 5.166 0.941 13.206 1.00 83.94 129 ARG A C 1
ATOM 999 O O . ARG A 1 129 ? 5.046 0.181 12.253 1.00 83.94 129 ARG A O 1
ATOM 1006 N N . MET A 1 130 ? 4.423 2.026 13.395 1.00 85.88 130 MET A N 1
ATOM 1007 C CA . MET A 1 130 ? 3.386 2.470 12.468 1.00 85.88 130 MET A CA 1
ATOM 1008 C C . MET A 1 130 ? 3.955 3.314 11.333 1.00 85.88 130 MET A C 1
ATOM 1010 O O . MET A 1 130 ? 3.468 3.224 10.213 1.00 85.88 130 MET A O 1
ATOM 1014 N N . LEU A 1 131 ? 5.018 4.071 11.604 1.00 85.50 131 LEU A N 1
ATOM 1015 C CA . LEU A 1 131 ? 5.603 5.016 10.665 1.00 85.50 131 LEU A CA 1
ATOM 1016 C C . LEU A 1 131 ? 5.948 4.400 9.300 1.00 85.50 131 LEU A C 1
ATOM 1018 O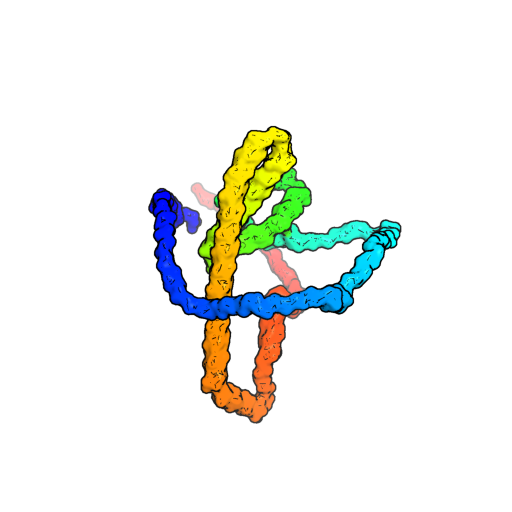 O . LEU A 1 131 ? 5.564 4.994 8.301 1.00 85.50 131 LEU A O 1
ATOM 1022 N N . PRO A 1 132 ? 6.578 3.209 9.190 1.00 89.44 132 PRO A N 1
ATOM 1023 C CA . PRO A 1 132 ? 6.833 2.619 7.876 1.00 89.44 132 PRO A CA 1
ATOM 1024 C C . PRO A 1 132 ? 5.563 2.383 7.056 1.00 89.44 132 PRO A C 1
ATOM 1026 O O . PRO A 1 132 ? 5.619 2.433 5.833 1.00 89.44 132 PRO A O 1
ATOM 1029 N N . GLU A 1 133 ? 4.433 2.111 7.710 1.00 90.81 133 GLU A N 1
ATOM 1030 C CA . GLU A 1 133 ? 3.155 1.940 7.023 1.00 90.81 133 GLU A CA 1
ATOM 1031 C C . GLU A 1 133 ? 2.526 3.287 6.657 1.00 90.81 133 GLU A C 1
ATOM 1033 O O . GLU A 1 133 ? 2.041 3.428 5.542 1.00 90.81 133 GLU A O 1
ATOM 1038 N N . ILE A 1 134 ? 2.617 4.299 7.529 1.00 92.00 134 ILE A N 1
ATOM 1039 C CA . ILE A 1 134 ? 2.167 5.670 7.227 1.00 92.00 134 ILE A CA 1
ATOM 1040 C C . ILE A 1 134 ? 2.924 6.225 6.017 1.00 92.00 134 ILE A C 1
ATOM 1042 O O . ILE A 1 134 ? 2.298 6.690 5.075 1.00 92.00 134 ILE A O 1
ATOM 1046 N N . LEU A 1 135 ? 4.255 6.093 5.992 1.00 91.12 135 LEU A N 1
ATOM 1047 C CA . LEU A 1 135 ? 5.082 6.534 4.864 1.00 91.12 135 LEU A CA 1
ATOM 1048 C C . LEU A 1 135 ? 4.720 5.805 3.566 1.00 91.12 135 LEU A C 1
ATOM 1050 O O . LEU A 1 135 ? 4.693 6.412 2.502 1.00 91.12 135 LEU A O 1
ATOM 1054 N N . ARG A 1 136 ? 4.403 4.506 3.642 1.00 93.25 136 ARG A N 1
ATOM 1055 C CA . ARG A 1 136 ? 3.915 3.754 2.476 1.00 93.25 136 ARG A CA 1
ATOM 1056 C C . ARG A 1 136 ? 2.555 4.245 2.003 1.00 93.25 136 ARG A C 1
ATOM 1058 O O . ARG A 1 136 ? 2.340 4.272 0.801 1.00 93.25 136 ARG A O 1
ATOM 1065 N N . MET A 1 137 ? 1.649 4.588 2.915 1.00 95.94 137 MET A N 1
ATOM 1066 C CA . MET A 1 137 ? 0.330 5.121 2.568 1.00 95.94 137 MET A CA 1
ATOM 1067 C C . MET A 1 137 ? 0.431 6.532 1.978 1.00 95.94 137 MET A C 1
ATOM 1069 O O . MET A 1 137 ? -0.236 6.793 0.986 1.00 95.94 137 MET A O 1
ATOM 1073 N N . HIS A 1 138 ? 1.312 7.382 2.512 1.00 94.38 138 HIS A N 1
ATOM 1074 C CA . HIS A 1 138 ? 1.613 8.707 1.962 1.00 94.38 138 HIS A CA 1
ATOM 1075 C C . HIS A 1 138 ? 2.208 8.614 0.550 1.00 94.38 138 HIS A C 1
ATOM 1077 O O . HIS A 1 138 ? 1.728 9.250 -0.385 1.00 94.38 138 HIS A O 1
ATOM 1083 N N . GLN A 1 139 ? 3.202 7.743 0.350 1.00 93.88 139 GLN A N 1
ATOM 1084 C CA . GLN A 1 139 ? 3.749 7.521 -0.988 1.00 93.88 139 GLN A CA 1
ATOM 1085 C C . GLN A 1 139 ? 2.680 6.972 -1.942 1.00 93.88 139 GLN A C 1
ATOM 1087 O O . GLN A 1 139 ? 2.597 7.388 -3.092 1.00 93.88 139 GLN A O 1
ATOM 1092 N N . LEU A 1 140 ? 1.824 6.065 -1.460 1.00 95.69 140 LEU A N 1
ATOM 1093 C CA . LEU A 1 140 ? 0.738 5.510 -2.259 1.00 95.69 140 LEU A CA 1
ATOM 1094 C C . LEU A 1 140 ? -0.294 6.573 -2.654 1.00 95.69 140 LEU A C 1
ATOM 1096 O O . LEU A 1 140 ? -0.765 6.525 -3.782 1.00 95.69 140 LEU A O 1
ATOM 1100 N N . SER A 1 141 ? -0.614 7.543 -1.788 1.00 96.31 141 SER A N 1
ATOM 1101 C CA . SER A 1 141 ? -1.515 8.646 -2.156 1.00 96.31 141 SER A CA 1
ATOM 1102 C C . SER A 1 141 ? -0.950 9.543 -3.257 1.00 96.31 141 SER A C 1
ATOM 1104 O O . SER A 1 141 ? -1.723 10.167 -3.976 1.00 96.31 141 SER A O 1
ATOM 1106 N N . ILE A 1 142 ? 0.378 9.585 -3.411 1.00 94.19 142 ILE A N 1
ATOM 1107 C CA . ILE A 1 142 ? 1.052 10.323 -4.485 1.00 94.19 142 ILE A CA 1
ATOM 1108 C C . ILE A 1 142 ? 1.105 9.477 -5.766 1.00 94.19 142 ILE A C 1
ATOM 1110 O O . ILE A 1 142 ? 0.722 9.948 -6.835 1.00 94.19 142 ILE A O 1
ATOM 1114 N N . ASP A 1 143 ? 1.566 8.228 -5.660 1.00 95.81 143 ASP A N 1
ATOM 1115 C CA . ASP A 1 143 ? 1.848 7.371 -6.818 1.00 95.81 143 ASP A CA 1
ATOM 1116 C C . ASP A 1 143 ? 0.582 6.759 -7.444 1.00 95.81 143 ASP A C 1
ATOM 1118 O O . ASP A 1 143 ? 0.507 6.599 -8.664 1.00 95.81 143 ASP A O 1
ATOM 1122 N N . ASP A 1 144 ? -0.392 6.363 -6.618 1.00 96.44 144 ASP A N 1
ATOM 1123 C CA . ASP A 1 144 ? -1.619 5.668 -7.031 1.00 96.44 144 ASP A CA 1
ATOM 1124 C C . ASP A 1 144 ? -2.798 6.021 -6.093 1.00 96.44 144 ASP A C 1
ATOM 1126 O O . ASP A 1 144 ? -3.124 5.262 -5.166 1.00 96.44 144 ASP A O 1
ATOM 1130 N N . PRO A 1 145 ? -3.468 7.170 -6.332 1.00 96.38 145 PRO A N 1
ATOM 1131 C CA . PRO A 1 145 ? -4.571 7.644 -5.494 1.00 96.38 145 PRO A CA 1
ATOM 1132 C C . PRO A 1 145 ? -5.738 6.650 -5.384 1.00 96.38 145 PRO A C 1
ATOM 1134 O O . PRO A 1 145 ? -6.350 6.528 -4.326 1.00 96.38 145 PRO A O 1
ATOM 1137 N N . GLN A 1 146 ? -6.020 5.886 -6.446 1.00 96.19 146 GLN A N 1
ATOM 1138 C CA . GLN A 1 146 ? -7.096 4.888 -6.438 1.00 96.19 146 GLN A CA 1
ATOM 1139 C C . GLN A 1 146 ? -6.775 3.735 -5.482 1.00 96.19 146 GLN A C 1
ATOM 1141 O O . GLN A 1 146 ? -7.599 3.345 -4.653 1.00 96.19 146 GLN A O 1
ATOM 1146 N N . MET A 1 147 ? -5.554 3.196 -5.555 1.00 96.88 147 MET A N 1
ATOM 1147 C CA . MET A 1 147 ? -5.117 2.145 -4.634 1.00 96.88 147 MET A CA 1
ATOM 1148 C C . MET A 1 147 ? -5.042 2.657 -3.188 1.00 96.88 147 MET A C 1
ATOM 1150 O O . MET A 1 147 ? -5.314 1.900 -2.249 1.00 96.88 147 MET A O 1
ATOM 1154 N N . PHE A 1 148 ? -4.691 3.932 -2.994 1.00 97.38 148 PHE A N 1
ATOM 1155 C CA . PHE A 1 148 ? -4.727 4.579 -1.686 1.00 97.38 148 PHE A CA 1
ATOM 1156 C C . PHE A 1 148 ? -6.138 4.582 -1.083 1.00 97.38 148 PHE A C 1
ATOM 1158 O O . PHE A 1 148 ? -6.303 4.119 0.048 1.00 97.38 148 PHE A O 1
ATOM 1165 N N . GLU A 1 149 ? -7.154 5.013 -1.834 1.00 96.94 149 GLU A N 1
ATOM 1166 C CA . GLU A 1 149 ? -8.552 5.021 -1.380 1.00 96.94 149 GLU A CA 1
ATOM 1167 C C . GLU A 1 149 ? -9.038 3.619 -0.982 1.00 96.94 149 GLU A C 1
ATOM 1169 O O . GLU A 1 149 ? -9.597 3.439 0.105 1.00 96.94 149 GLU A O 1
ATOM 1174 N N . ILE A 1 150 ? -8.751 2.605 -1.809 1.00 97.38 150 ILE A N 1
ATOM 1175 C CA . ILE A 1 150 ? -9.119 1.207 -1.534 1.00 97.38 150 ILE A CA 1
ATOM 1176 C C . ILE A 1 150 ? -8.465 0.719 -0.235 1.00 97.38 150 ILE A C 1
ATOM 1178 O O . ILE A 1 150 ? -9.134 0.162 0.642 1.00 97.38 150 ILE A O 1
ATOM 1182 N N . LYS A 1 151 ? -7.157 0.951 -0.071 1.00 96.44 151 LYS A N 1
ATOM 1183 C CA . LYS A 1 151 ? -6.449 0.567 1.157 1.00 96.44 151 LYS A CA 1
ATOM 1184 C C . LYS A 1 151 ? -6.956 1.316 2.381 1.00 96.44 151 LYS A C 1
ATOM 1186 O O . LYS A 1 151 ? -7.030 0.731 3.463 1.00 96.44 151 LYS A O 1
ATOM 1191 N N . MET A 1 152 ? -7.299 2.591 2.232 1.00 95.81 152 MET A N 1
ATOM 1192 C CA . MET A 1 152 ? -7.849 3.391 3.318 1.00 95.81 152 MET A CA 1
ATOM 1193 C C . MET A 1 152 ? -9.208 2.839 3.765 1.00 95.81 152 MET A C 1
ATOM 1195 O O . MET A 1 152 ? -9.437 2.673 4.965 1.00 95.81 152 MET A O 1
ATOM 1199 N N . ALA A 1 153 ? -10.083 2.480 2.820 1.00 95.88 153 ALA A N 1
ATOM 1200 C CA . ALA A 1 153 ? -11.362 1.831 3.105 1.00 95.88 153 ALA A CA 1
ATOM 1201 C C . ALA A 1 153 ? -11.179 0.473 3.812 1.00 95.88 153 ALA A C 1
ATOM 1203 O O . ALA A 1 153 ? -11.841 0.199 4.821 1.00 95.88 153 ALA A O 1
ATOM 1204 N N . GLU A 1 154 ? -10.223 -0.344 3.353 1.00 96.12 154 GLU A N 1
ATOM 1205 C CA . GLU A 1 154 ? -9.854 -1.620 3.983 1.00 96.12 154 GLU A CA 1
ATOM 1206 C C . GLU A 1 154 ? -9.375 -1.406 5.433 1.00 96.12 154 GLU A C 1
ATOM 1208 O O . GLU A 1 154 ? -9.809 -2.102 6.359 1.00 96.12 154 GLU A O 1
ATOM 1213 N N . GLN A 1 155 ? -8.501 -0.421 5.665 1.00 94.44 155 GLN A N 1
ATOM 1214 C CA . GLN A 1 155 ? -7.944 -0.133 6.986 1.00 94.44 155 GLN A CA 1
ATOM 1215 C C . GLN A 1 155 ? -8.995 0.418 7.957 1.00 94.44 155 GLN A C 1
ATOM 1217 O O . GLN A 1 155 ? -9.040 -0.037 9.106 1.00 94.44 155 GLN A O 1
ATOM 1222 N N . LYS A 1 156 ? -9.851 1.346 7.506 1.00 93.69 156 LYS A N 1
ATOM 1223 C CA . LYS A 1 156 ? -10.955 1.908 8.304 1.00 93.69 156 LYS A CA 1
ATOM 1224 C C . LYS A 1 156 ? -11.925 0.813 8.745 1.00 93.69 156 LYS A C 1
ATOM 1226 O O . LYS A 1 156 ? -12.160 0.660 9.945 1.00 93.69 156 LYS A O 1
ATOM 1231 N N . SER A 1 157 ? -12.373 -0.026 7.810 1.00 95.00 157 SER A N 1
ATOM 1232 C CA . SER A 1 157 ? -13.287 -1.140 8.103 1.00 95.00 157 SER A CA 1
ATOM 1233 C C . SER A 1 157 ? -12.673 -2.123 9.104 1.00 95.00 157 SER A C 1
ATOM 1235 O O . SER A 1 157 ? -13.305 -2.503 10.088 1.00 95.00 157 SER A O 1
ATOM 1237 N N . ARG A 1 158 ? -11.391 -2.482 8.934 1.00 94.56 158 ARG A N 1
ATOM 1238 C CA . ARG A 1 158 ? -10.674 -3.362 9.876 1.00 94.56 158 ARG A CA 1
ATOM 1239 C C . ARG A 1 158 ? -10.468 -2.747 11.255 1.00 94.56 158 ARG A C 1
ATOM 1241 O O . ARG A 1 158 ? -10.394 -3.475 12.247 1.00 94.56 158 ARG A O 1
ATOM 1248 N N . PHE A 1 159 ? -10.281 -1.436 11.337 1.00 93.25 159 PHE A N 1
ATOM 1249 C CA . PHE A 1 159 ? -10.137 -0.749 12.613 1.00 93.25 159 PHE A CA 1
ATOM 1250 C C . PHE A 1 159 ? -11.448 -0.789 13.404 1.00 93.25 159 PHE A C 1
ATOM 1252 O O . PHE A 1 159 ? -11.454 -1.320 14.516 1.00 93.25 159 PHE A O 1
ATOM 1259 N N . GLN A 1 160 ? -12.548 -0.361 12.783 1.00 94.88 160 GLN A N 1
ATOM 1260 C CA . GLN A 1 160 ? -13.887 -0.379 13.378 1.00 94.88 160 GLN A CA 1
ATOM 1261 C C . GLN A 1 160 ? -14.318 -1.800 13.757 1.00 94.88 160 GLN A C 1
ATOM 1263 O O . GLN A 1 160 ? -14.782 -2.041 14.870 1.00 94.88 160 GLN A O 1
ATOM 1268 N N . LEU A 1 161 ? -14.065 -2.776 12.879 1.00 96.81 161 LEU A N 1
ATOM 1269 C CA . LEU A 1 161 ? -14.357 -4.181 13.149 1.00 96.81 161 LEU A CA 1
ATOM 1270 C C . LEU A 1 161 ? -13.626 -4.684 14.403 1.00 96.81 161 LEU A C 1
ATOM 1272 O O . LEU A 1 161 ? -14.217 -5.370 15.231 1.00 96.81 161 LEU A O 1
ATOM 1276 N N . ARG A 1 162 ? -12.346 -4.328 14.590 1.00 96.81 162 ARG A N 1
ATOM 1277 C CA . ARG A 1 162 ? -11.585 -4.723 15.789 1.00 96.81 162 ARG A CA 1
ATOM 1278 C C . ARG A 1 162 ? -12.118 -4.084 17.071 1.00 96.81 162 ARG A C 1
ATOM 1280 O O . ARG A 1 162 ? -12.037 -4.736 18.112 1.00 96.81 162 ARG A O 1
ATOM 1287 N N . GLN A 1 163 ? -12.611 -2.847 17.011 1.00 96.00 163 GLN A N 1
ATOM 1288 C CA . GLN A 1 163 ? -13.241 -2.179 18.154 1.00 96.00 163 GLN A CA 1
ATOM 1289 C C . GLN A 1 163 ? -14.550 -2.882 18.530 1.00 96.00 163 GLN A C 1
ATOM 1291 O O . GLN A 1 163 ? -14.650 -3.407 19.637 1.00 96.00 163 GLN A O 1
ATOM 1296 N N . LEU A 1 164 ? -15.477 -3.041 17.580 1.00 97.31 164 LEU A N 1
ATOM 1297 C CA . LEU A 1 164 ? -16.773 -3.681 17.836 1.00 97.31 164 LEU A CA 1
ATOM 1298 C C . LEU A 1 164 ? -16.643 -5.145 18.265 1.00 97.31 164 LEU A C 1
ATOM 1300 O O . LEU A 1 164 ? -17.356 -5.594 19.153 1.00 97.31 164 LEU A O 1
ATOM 1304 N N . VAL A 1 165 ? -15.703 -5.906 17.694 1.00 98.12 165 VAL A N 1
ATOM 1305 C CA . VAL A 1 165 ? -15.450 -7.292 18.129 1.00 98.12 165 VAL A CA 1
ATOM 1306 C C . VAL A 1 165 ? -14.908 -7.341 19.561 1.00 98.12 165 VAL A C 1
ATOM 1308 O O . VAL A 1 165 ? -15.178 -8.300 20.284 1.00 98.12 165 VAL A O 1
ATOM 1311 N N . ARG A 1 166 ? -14.131 -6.339 19.992 1.00 98.06 166 ARG A N 1
ATOM 1312 C CA . ARG A 1 166 ? -13.678 -6.249 21.386 1.00 98.06 166 ARG A CA 1
ATOM 1313 C C . ARG A 1 166 ? -14.855 -5.959 22.313 1.00 98.06 166 ARG A C 1
ATOM 1315 O O . ARG A 1 166 ? -14.981 -6.662 23.308 1.00 98.06 166 ARG A O 1
ATOM 1322 N N . GLU A 1 167 ? -15.695 -4.989 21.966 1.00 97.88 167 GLU A N 1
ATOM 1323 C CA . GLU A 1 167 ? -16.906 -4.645 22.723 1.00 97.88 167 GLU A CA 1
ATOM 1324 C C . GLU A 1 167 ? -17.858 -5.842 22.818 1.00 97.88 167 GLU A C 1
ATOM 1326 O O . GLU A 1 167 ? -18.266 -6.215 23.910 1.00 97.88 167 GLU A O 1
ATOM 1331 N N . TYR A 1 168 ? -18.099 -6.540 21.705 1.00 98.19 168 TYR A N 1
ATOM 1332 C CA . TYR A 1 168 ? -18.944 -7.738 21.655 1.00 98.19 168 TYR A CA 1
ATOM 1333 C C . TYR A 1 168 ? -18.462 -8.833 22.613 1.00 98.19 168 TYR A C 1
ATOM 1335 O O . TYR A 1 168 ? -19.259 -9.504 23.262 1.00 98.19 168 TYR A O 1
ATOM 1343 N N . ARG A 1 169 ? -17.141 -9.020 22.727 1.00 98.31 169 ARG A N 1
ATOM 1344 C CA . ARG A 1 169 ? -16.542 -10.002 23.648 1.00 98.31 169 ARG A CA 1
ATOM 1345 C C . ARG A 1 169 ? -16.611 -9.584 25.115 1.00 98.31 169 ARG A C 1
ATOM 1347 O O . ARG A 1 169 ? -16.439 -10.443 25.971 1.00 98.31 169 ARG A O 1
ATOM 1354 N N . GLN A 1 170 ? -16.759 -8.291 25.386 1.00 98.06 170 GLN A N 1
ATOM 1355 C CA . GLN A 1 170 ? -16.841 -7.725 26.733 1.00 98.06 170 GLN A CA 1
ATOM 1356 C C . GLN A 1 170 ? -18.287 -7.529 27.200 1.00 98.06 170 GLN A C 1
ATOM 1358 O O . GLN A 1 170 ? -18.502 -7.316 28.385 1.00 98.06 170 GLN A O 1
ATOM 1363 N N . ALA A 1 171 ? -19.256 -7.585 26.287 1.00 98.19 171 ALA A N 1
ATOM 1364 C CA . ALA A 1 171 ? -20.670 -7.497 26.605 1.00 98.19 171 ALA A CA 1
ATOM 1365 C C . ALA A 1 171 ? -21.148 -8.751 27.355 1.00 98.19 171 ALA A C 1
ATOM 1367 O O . ALA A 1 171 ? -20.919 -9.879 26.910 1.00 98.19 171 ALA A O 1
ATOM 1368 N N . ASP A 1 172 ? -21.848 -8.548 28.469 1.00 98.12 172 ASP A N 1
ATOM 1369 C CA . ASP A 1 172 ? -22.454 -9.631 29.250 1.00 98.12 172 ASP A CA 1
ATOM 1370 C C . ASP A 1 172 ? -23.901 -9.913 28.817 1.00 98.12 172 ASP A C 1
ATOM 1372 O O . ASP A 1 172 ? -24.339 -11.063 28.836 1.00 98.12 172 ASP A O 1
ATOM 1376 N N . ASP A 1 173 ? -24.621 -8.877 28.378 1.00 98.31 173 ASP A N 1
ATOM 1377 C CA . ASP A 1 173 ? -26.036 -8.935 28.011 1.00 98.31 173 ASP A CA 1
ATOM 1378 C C . ASP A 1 173 ? -26.259 -9.385 26.555 1.00 98.31 173 ASP A C 1
ATOM 1380 O O . ASP A 1 173 ? -25.575 -8.933 25.633 1.00 98.31 173 ASP A O 1
ATOM 1384 N N . GLU A 1 174 ? -27.246 -10.255 26.337 1.00 97.88 174 GLU A N 1
ATOM 1385 C CA . GLU A 1 174 ? -27.513 -10.836 25.016 1.00 97.88 174 GLU A CA 1
ATOM 1386 C C . GLU A 1 174 ? -28.086 -9.804 24.033 1.00 97.88 174 GLU A C 1
ATOM 1388 O O . GLU A 1 174 ? -27.682 -9.782 22.872 1.00 97.88 174 GLU A O 1
ATOM 1393 N N . SER A 1 175 ? -28.927 -8.873 24.500 1.00 98.00 175 SER A N 1
ATOM 1394 C CA . SER A 1 175 ? -29.469 -7.807 23.644 1.00 98.00 175 SER A CA 1
ATOM 1395 C C . SER A 1 175 ? -28.345 -6.918 23.105 1.00 98.00 175 SER A C 1
ATOM 1397 O O . SER A 1 175 ? -28.297 -6.624 21.910 1.00 98.00 175 SER A O 1
ATOM 1399 N N . THR A 1 176 ? -27.381 -6.535 23.951 1.00 97.81 176 THR A N 1
ATOM 1400 C CA . THR A 1 176 ? -26.220 -5.745 23.494 1.00 97.81 176 THR A CA 1
ATOM 1401 C C . THR A 1 176 ? -25.337 -6.500 22.495 1.00 97.81 176 THR A C 1
ATOM 1403 O O . THR A 1 176 ? -24.803 -5.899 21.557 1.00 97.81 176 THR A O 1
ATOM 1406 N N . LYS A 1 177 ? -25.201 -7.824 22.640 1.00 98.44 177 LYS A N 1
ATOM 1407 C CA . LYS A 1 177 ? -24.471 -8.661 21.677 1.00 98.44 177 LYS A CA 1
ATOM 1408 C C . LYS A 1 177 ? -25.170 -8.719 20.329 1.00 98.44 177 LYS A C 1
ATOM 1410 O O . LYS A 1 177 ? -24.491 -8.606 19.307 1.00 98.44 177 LYS A O 1
ATOM 1415 N N . GLU A 1 178 ? -26.489 -8.868 20.307 1.00 98.25 178 GLU A N 1
ATOM 1416 C CA . GLU A 1 178 ? -27.269 -8.861 19.067 1.00 98.25 178 GLU A CA 1
ATOM 1417 C C . GLU A 1 178 ? -27.108 -7.534 18.311 1.00 98.25 178 GLU A C 1
ATOM 1419 O O . GLU A 1 178 ? -26.816 -7.536 17.111 1.00 98.25 178 GLU A O 1
ATOM 1424 N N . GLU A 1 179 ? -27.175 -6.398 19.013 1.00 98.12 179 GLU A N 1
ATOM 1425 C CA . GLU A 1 179 ? -26.943 -5.076 18.417 1.00 98.12 179 GLU A CA 1
ATOM 1426 C C . GLU A 1 179 ? -25.526 -4.924 17.841 1.00 98.12 179 GLU A C 1
ATOM 1428 O O . GLU A 1 179 ? -25.341 -4.433 16.722 1.00 98.12 179 GLU A O 1
ATOM 1433 N N . LEU A 1 180 ? -24.503 -5.349 18.589 1.00 98.06 180 LEU A N 1
ATOM 1434 C CA . LEU A 1 180 ? -23.113 -5.305 18.133 1.00 98.06 180 LEU A CA 1
ATOM 1435 C C . LEU A 1 180 ? -22.884 -6.245 16.942 1.00 98.06 180 LEU A C 1
ATOM 1437 O O . LEU A 1 180 ? -22.202 -5.868 15.990 1.00 98.06 180 LEU A O 1
ATOM 1441 N N . SER A 1 181 ? -23.497 -7.429 16.945 1.00 98.31 181 SER A N 1
ATOM 1442 C CA . SER A 1 181 ? -23.466 -8.379 15.827 1.00 98.31 181 SER A CA 1
ATOM 1443 C C . SER A 1 181 ? -24.065 -7.773 14.552 1.00 98.31 181 SER A C 1
ATOM 1445 O O . SER A 1 181 ? -23.455 -7.843 13.477 1.00 98.31 181 SER A O 1
ATOM 1447 N N . ALA A 1 182 ? -25.202 -7.079 14.676 1.00 98.06 182 ALA A N 1
ATOM 1448 C CA . ALA A 1 182 ? -25.837 -6.374 13.567 1.00 98.06 182 ALA A CA 1
ATOM 1449 C C . ALA A 1 182 ? -24.941 -5.267 12.978 1.00 98.06 182 ALA A C 1
ATOM 1451 O O . ALA A 1 182 ? -24.933 -5.082 11.762 1.00 98.06 182 ALA A O 1
ATOM 1452 N N . LYS A 1 183 ? -24.134 -4.581 13.805 1.00 97.81 183 LYS A N 1
ATOM 1453 C CA . LYS A 1 183 ? -23.137 -3.584 13.356 1.00 97.81 183 LYS A CA 1
ATOM 1454 C C . LYS A 1 183 ? -21.877 -4.216 12.756 1.00 97.81 183 LYS A C 1
ATOM 1456 O O . LYS A 1 183 ? -21.292 -3.664 11.827 1.00 97.81 183 LYS A O 1
ATOM 1461 N N . ILE A 1 184 ? -21.455 -5.376 13.258 1.00 98.19 184 ILE A N 1
ATOM 1462 C CA . ILE A 1 184 ? -20.271 -6.100 12.773 1.00 98.19 184 ILE A CA 1
ATOM 1463 C C . ILE A 1 184 ? -20.484 -6.608 11.343 1.00 98.19 184 ILE A C 1
ATOM 1465 O O . ILE A 1 184 ? -19.590 -6.467 10.507 1.00 98.19 184 ILE A O 1
ATOM 1469 N N . ARG A 1 185 ? -21.659 -7.173 11.040 1.00 98.31 185 ARG A N 1
ATOM 1470 C CA . ARG A 1 185 ? -21.964 -7.765 9.725 1.00 98.31 185 ARG A CA 1
ATOM 1471 C C . ARG A 1 185 ? -21.667 -6.834 8.530 1.00 98.31 185 ARG A C 1
ATOM 1473 O O . ARG A 1 185 ? -20.915 -7.268 7.658 1.00 98.31 185 ARG A O 1
ATOM 1480 N N . PRO A 1 186 ? -22.183 -5.592 8.446 1.00 97.62 186 PRO A N 1
ATOM 1481 C CA . PRO A 1 186 ? -21.900 -4.710 7.311 1.00 97.62 186 PRO A CA 1
ATOM 1482 C C . PRO A 1 186 ? -20.419 -4.320 7.204 1.00 97.62 186 PRO A C 1
ATOM 1484 O O . PRO A 1 186 ? -19.917 -4.176 6.095 1.00 97.62 186 PRO A O 1
ATOM 1487 N N . LEU A 1 187 ? -19.683 -4.214 8.318 1.00 96.75 187 LEU A N 1
ATOM 1488 C CA . LEU A 1 187 ? -18.240 -3.943 8.275 1.00 96.75 187 LEU A CA 1
ATOM 1489 C C . LEU A 1 187 ? -17.428 -5.124 7.744 1.00 96.75 187 LEU A C 1
ATOM 1491 O 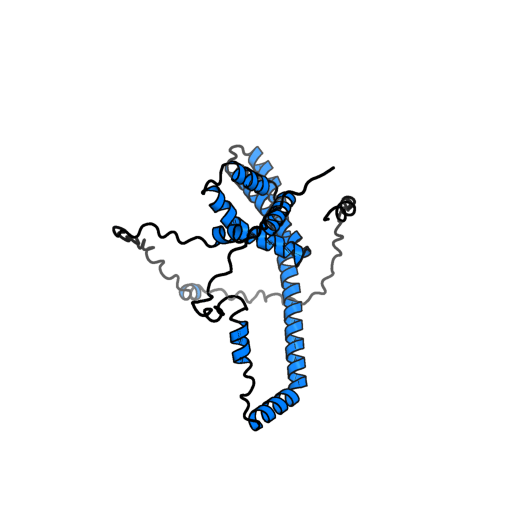O . LEU A 1 187 ? -16.402 -4.917 7.101 1.00 96.75 187 LEU A O 1
ATOM 1495 N N . VAL A 1 188 ? -17.867 -6.359 8.009 1.00 97.88 188 VAL A N 1
ATOM 1496 C CA . VAL A 1 188 ? -17.250 -7.555 7.419 1.00 97.88 188 VAL A CA 1
ATOM 1497 C C . VAL A 1 188 ? -17.437 -7.552 5.905 1.00 97.88 188 VAL A C 1
ATOM 1499 O O . VAL A 1 188 ? -16.469 -7.800 5.190 1.00 97.88 188 VAL A O 1
ATOM 1502 N N . VAL A 1 189 ? -18.640 -7.217 5.425 1.00 97.88 189 VAL A N 1
ATOM 1503 C CA . VAL A 1 189 ? -18.920 -7.069 3.987 1.00 97.88 189 VAL A CA 1
ATOM 1504 C C . VAL A 1 189 ? -18.043 -5.969 3.384 1.00 97.88 189 VAL A C 1
ATOM 1506 O O . VAL A 1 189 ? -17.276 -6.245 2.472 1.00 97.88 189 VAL A O 1
ATOM 1509 N N . ALA A 1 190 ? -18.025 -4.770 3.974 1.00 96.00 190 ALA A N 1
ATOM 1510 C CA . ALA A 1 190 ? -17.201 -3.661 3.487 1.00 96.00 190 ALA A CA 1
ATOM 1511 C C . ALA A 1 190 ? -15.694 -3.988 3.459 1.00 96.00 190 ALA A C 1
ATOM 1513 O O . ALA A 1 190 ? -14.984 -3.610 2.527 1.00 96.00 190 ALA A O 1
ATOM 1514 N N . ALA A 1 191 ? -15.185 -4.710 4.464 1.00 95.75 191 ALA A N 1
ATOM 1515 C CA . ALA A 1 191 ? -13.791 -5.146 4.489 1.00 95.75 191 ALA A CA 1
ATOM 1516 C C . ALA A 1 191 ? -13.487 -6.194 3.406 1.00 95.75 191 ALA A C 1
ATOM 1518 O O . ALA A 1 191 ? -12.391 -6.176 2.842 1.00 95.75 191 ALA A O 1
ATOM 1519 N N . PHE A 1 192 ? -14.432 -7.099 3.136 1.00 97.94 192 PHE A N 1
ATOM 1520 C CA . PHE A 1 192 ? -14.319 -8.082 2.063 1.00 97.94 192 PHE A CA 1
ATOM 1521 C C . PHE A 1 192 ? -14.306 -7.395 0.696 1.00 97.94 192 PHE A C 1
ATOM 1523 O O . PHE A 1 192 ? -13.380 -7.621 -0.077 1.00 97.94 192 PHE A O 1
ATOM 1530 N N . ASP A 1 193 ? -15.251 -6.490 0.447 1.00 97.69 193 ASP A N 1
ATOM 1531 C CA . ASP A 1 193 ? -15.357 -5.754 -0.814 1.00 97.69 193 ASP A CA 1
ATOM 1532 C C . ASP A 1 193 ? -14.105 -4.905 -1.070 1.00 97.69 193 ASP A C 1
ATOM 1534 O O . ASP A 1 193 ? -13.521 -4.963 -2.148 1.00 97.69 193 ASP A O 1
ATOM 1538 N N . ALA A 1 194 ? -13.601 -4.185 -0.060 1.00 96.00 194 ALA A N 1
ATOM 1539 C CA . ALA A 1 194 ? -12.357 -3.424 -0.195 1.00 96.00 194 ALA A CA 1
ATOM 1540 C C . ALA A 1 194 ? -11.150 -4.328 -0.511 1.00 96.00 194 ALA A C 1
ATOM 1542 O O . ALA A 1 194 ? -10.282 -3.971 -1.312 1.00 96.00 194 ALA A O 1
ATOM 1543 N N . GLN A 1 195 ? -11.089 -5.521 0.091 1.00 97.31 195 GLN A N 1
ATOM 1544 C CA . GLN A 1 195 ? -10.046 -6.497 -0.211 1.00 97.31 195 GLN A CA 1
ATOM 1545 C C . GLN A 1 195 ? -10.183 -7.055 -1.635 1.00 97.31 195 GLN A C 1
ATOM 1547 O O . GLN A 1 195 ? -9.165 -7.212 -2.310 1.00 97.31 195 GLN A O 1
ATOM 1552 N N . GLN A 1 196 ? -11.407 -7.333 -2.087 1.00 97.81 196 GLN A N 1
ATOM 1553 C CA . GLN A 1 196 ? -11.716 -7.777 -3.445 1.00 97.81 196 GLN A CA 1
ATOM 1554 C C . GLN A 1 196 ? -11.266 -6.727 -4.470 1.00 97.81 196 GLN A C 1
ATOM 1556 O O . GLN A 1 196 ? -10.423 -7.032 -5.315 1.00 97.81 196 GLN A O 1
ATOM 1561 N N . SER A 1 197 ? -11.683 -5.468 -4.308 1.00 97.06 197 SER A N 1
ATOM 1562 C CA . SER A 1 197 ? -11.272 -4.355 -5.176 1.00 97.06 197 SER A CA 1
ATOM 1563 C C . SER A 1 197 ? -9.752 -4.178 -5.217 1.00 97.06 197 SER A C 1
ATOM 1565 O O . SER A 1 197 ? -9.169 -3.927 -6.272 1.00 97.06 197 SER A O 1
ATOM 1567 N N . ARG A 1 198 ? -9.063 -4.360 -4.079 1.00 97.06 198 ARG A N 1
ATOM 1568 C CA . ARG A 1 198 ? -7.593 -4.313 -4.029 1.00 97.06 198 ARG A CA 1
ATOM 1569 C C . ARG A 1 198 ? -6.959 -5.415 -4.876 1.00 97.06 198 ARG A C 1
ATOM 1571 O O . ARG A 1 198 ? -5.944 -5.175 -5.528 1.00 97.06 198 ARG A O 1
ATOM 1578 N N . MET A 1 199 ? -7.507 -6.629 -4.823 1.00 97.06 199 MET A N 1
ATOM 1579 C CA . MET A 1 199 ? -7.008 -7.757 -5.612 1.00 97.06 199 MET A CA 1
ATOM 1580 C C . MET A 1 199 ? -7.240 -7.525 -7.106 1.00 97.06 199 MET A C 1
ATOM 1582 O O . MET A 1 199 ? -6.314 -7.723 -7.886 1.00 97.06 199 MET A O 1
ATOM 1586 N N . GLU A 1 200 ? -8.414 -7.035 -7.496 1.00 97.31 200 GLU A N 1
ATOM 1587 C CA . GLU A 1 200 ? -8.749 -6.712 -8.891 1.00 97.31 200 GLU A CA 1
ATOM 1588 C C . GLU A 1 200 ? -7.831 -5.625 -9.474 1.00 97.31 200 GLU A C 1
ATOM 1590 O O . GLU A 1 200 ? -7.304 -5.767 -10.584 1.00 97.31 200 GLU A O 1
ATOM 1595 N N . GLN A 1 201 ? -7.546 -4.577 -8.696 1.00 96.00 201 GLN A N 1
ATOM 1596 C CA . GLN A 1 201 ? -6.608 -3.531 -9.106 1.00 96.00 201 GLN A CA 1
ATOM 1597 C C . GLN A 1 201 ? -5.173 -4.066 -9.244 1.00 96.00 201 GLN A C 1
ATOM 1599 O O . GLN A 1 201 ? -4.458 -3.713 -10.186 1.00 96.00 201 GLN A O 1
ATOM 1604 N N . GLU A 1 202 ? -4.735 -4.945 -8.336 1.00 93.62 202 GLU A N 1
ATOM 1605 C CA . GLU A 1 202 ? -3.410 -5.566 -8.432 1.00 93.62 202 GLU A CA 1
ATOM 1606 C C . GLU A 1 202 ? -3.309 -6.496 -9.650 1.00 93.62 202 GLU A C 1
ATOM 1608 O O . GLU A 1 202 ? -2.291 -6.461 -10.343 1.00 93.62 202 GLU A O 1
ATOM 1613 N N . VAL A 1 203 ? -4.359 -7.267 -9.960 1.00 96.38 203 VAL A N 1
ATOM 1614 C CA . VAL A 1 203 ? -4.440 -8.079 -11.188 1.00 96.38 203 VAL A CA 1
ATOM 1615 C C . VAL A 1 203 ? -4.273 -7.185 -12.415 1.00 96.38 203 VAL A C 1
ATOM 1617 O O . VAL A 1 203 ? -3.356 -7.408 -13.204 1.00 96.38 203 VAL A O 1
ATOM 1620 N N . THR A 1 204 ? -5.046 -6.102 -12.506 1.00 96.44 204 THR A N 1
ATOM 1621 C CA . THR A 1 204 ? -4.962 -5.136 -13.615 1.00 96.44 204 THR A CA 1
ATOM 1622 C C . THR A 1 204 ? -3.547 -4.557 -13.768 1.00 96.44 204 THR A C 1
ATOM 1624 O O . THR A 1 204 ? -3.019 -4.407 -14.876 1.00 96.44 204 THR A O 1
ATOM 1627 N N . ARG A 1 205 ? -2.878 -4.232 -12.654 1.00 92.31 205 ARG A N 1
ATOM 1628 C CA . ARG A 1 205 ? -1.498 -3.720 -12.662 1.00 92.31 205 ARG A CA 1
ATOM 1629 C C . ARG A 1 205 ? -0.500 -4.769 -13.154 1.00 92.31 205 ARG A C 1
ATOM 1631 O O . ARG A 1 205 ? 0.409 -4.446 -13.926 1.00 92.31 205 ARG A O 1
ATOM 1638 N N . LEU A 1 206 ? -0.647 -6.013 -12.703 1.00 94.00 206 LEU A N 1
ATOM 1639 C CA . LEU A 1 206 ? 0.205 -7.127 -13.112 1.00 94.00 206 LEU A CA 1
ATOM 1640 C C . LEU A 1 206 ? 0.025 -7.459 -14.595 1.00 94.00 206 LEU A C 1
ATOM 1642 O O . LEU A 1 206 ? 1.027 -7.673 -15.276 1.00 94.00 206 LEU A O 1
ATOM 1646 N N . GLU A 1 207 ? -1.200 -7.416 -15.114 1.00 96.56 207 GLU A N 1
ATOM 1647 C CA . GLU A 1 207 ? -1.495 -7.601 -16.538 1.00 96.56 207 GLU A CA 1
ATOM 1648 C C . GLU A 1 207 ? -0.799 -6.548 -17.402 1.00 96.56 207 GLU A C 1
ATOM 1650 O O . GLU A 1 207 ? -0.066 -6.904 -18.327 1.00 96.56 207 GLU A O 1
ATOM 1655 N N . LYS A 1 208 ? -0.911 -5.261 -17.046 1.00 95.94 208 LYS A N 1
ATOM 1656 C CA . LYS A 1 208 ? -0.203 -4.171 -17.746 1.00 95.94 208 LYS A CA 1
ATOM 1657 C C . LYS A 1 208 ? 1.312 -4.375 -17.744 1.00 95.94 208 LYS A C 1
ATOM 1659 O O . LYS A 1 208 ? 1.984 -4.164 -18.757 1.00 95.94 208 LYS A O 1
ATOM 1664 N N . ARG A 1 209 ? 1.878 -4.799 -16.608 1.00 92.94 209 ARG A N 1
ATOM 1665 C CA . ARG A 1 209 ? 3.316 -5.089 -16.496 1.00 92.94 209 ARG A CA 1
ATOM 1666 C C . ARG A 1 209 ? 3.716 -6.269 -17.379 1.00 92.94 209 ARG A C 1
ATOM 1668 O O . ARG A 1 209 ? 4.758 -6.216 -18.033 1.00 92.94 209 ARG A O 1
ATOM 1675 N N . LEU A 1 210 ? 2.906 -7.321 -17.391 1.00 95.06 210 LEU A N 1
ATOM 1676 C CA . LEU A 1 210 ? 3.127 -8.515 -18.193 1.00 95.06 210 LEU A CA 1
ATOM 1677 C C . LEU A 1 210 ? 3.071 -8.180 -19.687 1.00 95.06 210 LEU A C 1
ATOM 1679 O O . LEU A 1 210 ? 3.961 -8.577 -20.436 1.00 95.06 210 LEU A O 1
ATOM 1683 N N . GLU A 1 211 ? 2.091 -7.390 -20.115 1.00 97.00 211 GLU A N 1
ATOM 1684 C CA . GLU A 1 211 ? 1.991 -6.890 -21.485 1.00 97.00 211 GLU A CA 1
ATOM 1685 C C . GLU A 1 211 ? 3.212 -6.041 -21.874 1.00 97.00 211 GLU A C 1
ATOM 1687 O O . GLU A 1 211 ? 3.781 -6.218 -22.952 1.00 97.00 211 GLU A O 1
ATOM 1692 N N . GLY A 1 212 ? 3.674 -5.156 -20.984 1.00 92.69 212 GLY A N 1
ATOM 1693 C CA . GLY A 1 212 ? 4.905 -4.388 -21.188 1.00 92.69 212 GLY A CA 1
ATOM 1694 C C . GLY A 1 212 ? 6.137 -5.280 -21.382 1.00 92.69 212 GLY A C 1
ATOM 1695 O O . GLY A 1 212 ? 6.926 -5.057 -22.301 1.00 92.69 212 GLY A O 1
ATOM 1696 N N . LEU A 1 213 ? 6.278 -6.333 -20.571 1.00 92.69 213 LEU A N 1
ATOM 1697 C CA . LEU A 1 213 ? 7.356 -7.317 -20.715 1.00 92.69 213 LEU A CA 1
ATOM 1698 C C . LEU A 1 213 ? 7.250 -8.105 -22.026 1.00 92.69 213 LEU A C 1
ATOM 1700 O O . LEU A 1 213 ? 8.267 -8.307 -22.686 1.00 92.69 213 LEU A O 1
ATOM 1704 N N . ARG A 1 214 ? 6.039 -8.504 -22.438 1.00 94.50 214 ARG A N 1
ATOM 1705 C CA . ARG A 1 214 ? 5.804 -9.167 -23.733 1.00 94.50 214 ARG A CA 1
ATOM 1706 C C . ARG A 1 214 ? 6.234 -8.279 -24.898 1.00 94.50 214 ARG A C 1
ATOM 1708 O O . ARG A 1 214 ? 6.976 -8.742 -25.758 1.00 94.50 214 ARG A O 1
ATOM 1715 N N . ARG A 1 215 ? 5.843 -7.000 -24.895 1.00 96.94 215 ARG A N 1
ATOM 1716 C CA . ARG A 1 215 ? 6.269 -6.025 -25.914 1.00 96.94 215 ARG A CA 1
ATOM 1717 C C . ARG A 1 215 ? 7.784 -5.837 -25.935 1.00 96.94 215 ARG A C 1
ATOM 1719 O O . ARG A 1 215 ? 8.373 -5.765 -27.008 1.00 96.94 215 ARG A O 1
ATOM 1726 N N . HIS A 1 216 ? 8.422 -5.789 -24.766 1.00 93.00 216 HIS A N 1
ATOM 1727 C CA . HIS A 1 216 ? 9.877 -5.686 -24.673 1.00 93.00 216 HIS A CA 1
ATOM 1728 C C . HIS A 1 216 ? 10.589 -6.910 -25.272 1.00 93.00 216 HIS A C 1
ATOM 1730 O O . HIS A 1 216 ? 11.550 -6.744 -26.018 1.00 93.00 216 HIS A O 1
ATOM 1736 N N . ILE A 1 217 ? 10.098 -8.122 -24.992 1.00 94.69 217 ILE A N 1
ATOM 1737 C CA . ILE A 1 217 ? 10.636 -9.365 -25.564 1.00 94.69 217 ILE A CA 1
ATOM 1738 C C . ILE A 1 217 ? 10.433 -9.405 -27.082 1.00 94.69 217 ILE A C 1
ATOM 1740 O O . ILE A 1 217 ? 11.376 -9.726 -27.794 1.00 94.69 217 ILE A O 1
ATOM 1744 N N . ALA A 1 218 ? 9.240 -9.054 -27.573 1.00 96.19 218 ALA A N 1
ATOM 1745 C CA . ALA A 1 218 ? 8.949 -9.022 -29.006 1.00 96.19 218 ALA A CA 1
ATOM 1746 C C . ALA A 1 218 ? 9.877 -8.048 -29.745 1.00 96.19 218 ALA A C 1
ATOM 1748 O O . ALA A 1 218 ? 10.566 -8.453 -30.670 1.00 96.19 218 ALA A O 1
ATOM 1749 N N . LYS A 1 219 ? 10.015 -6.813 -29.245 1.00 96.56 219 LYS A N 1
ATOM 1750 C CA . LYS A 1 219 ? 10.934 -5.821 -29.822 1.00 96.56 219 LYS A CA 1
ATOM 1751 C C . LYS A 1 219 ? 12.381 -6.317 -29.867 1.00 96.56 219 LYS A C 1
ATOM 1753 O O . LYS A 1 219 ? 13.098 -6.057 -30.824 1.00 96.56 219 LYS A O 1
ATOM 1758 N N . ARG A 1 220 ? 12.824 -7.019 -28.822 1.00 94.69 220 ARG A N 1
ATOM 1759 C CA . ARG A 1 220 ? 14.163 -7.611 -28.794 1.00 94.69 220 ARG A CA 1
ATOM 1760 C C . ARG A 1 220 ? 14.314 -8.748 -29.805 1.00 94.69 220 ARG A C 1
ATOM 1762 O O . ARG A 1 220 ? 15.376 -8.898 -30.393 1.00 94.69 220 ARG A O 1
ATOM 1769 N N . ALA A 1 221 ? 13.267 -9.546 -30.001 1.00 96.25 221 ALA A N 1
ATOM 1770 C CA . ALA A 1 221 ? 13.254 -10.583 -31.024 1.00 96.25 221 ALA A CA 1
ATOM 1771 C C . ALA A 1 221 ? 13.322 -9.979 -32.437 1.00 96.25 221 ALA A C 1
ATOM 1773 O O . ALA A 1 221 ? 14.089 -10.478 -33.254 1.00 96.25 221 ALA A O 1
ATOM 1774 N N . ASP A 1 222 ? 12.601 -8.884 -32.688 1.00 97.94 222 ASP A N 1
ATOM 1775 C CA . ASP A 1 222 ? 12.639 -8.159 -33.965 1.00 97.94 222 ASP A CA 1
ATOM 1776 C C . ASP A 1 222 ? 14.028 -7.550 -34.231 1.00 97.94 222 ASP A C 1
ATOM 1778 O O . ASP A 1 222 ? 14.522 -7.587 -35.354 1.00 97.94 222 ASP A O 1
ATOM 1782 N N . ASN A 1 223 ? 14.700 -7.066 -33.181 1.00 97.19 223 ASN A N 1
ATOM 1783 C CA . ASN A 1 223 ? 16.045 -6.484 -33.251 1.00 97.19 223 ASN A CA 1
ATOM 1784 C C . ASN A 1 223 ? 17.177 -7.517 -33.102 1.00 97.19 223 ASN A C 1
ATOM 1786 O O . ASN A 1 223 ? 18.340 -7.145 -32.939 1.00 97.19 223 ASN A O 1
ATOM 1790 N N . ARG A 1 224 ? 16.863 -8.818 -33.102 1.00 96.94 224 ARG A N 1
ATOM 1791 C CA . ARG A 1 224 ? 17.818 -9.872 -32.737 1.00 96.94 224 ARG A CA 1
ATOM 1792 C C . ARG A 1 224 ? 19.076 -9.850 -33.597 1.00 96.94 224 ARG A C 1
ATOM 1794 O O . ARG A 1 224 ? 20.173 -9.956 -33.058 1.00 96.94 224 ARG A O 1
ATOM 1801 N N . ASP A 1 225 ? 18.922 -9.761 -34.912 1.00 97.75 225 ASP A N 1
ATOM 1802 C CA . ASP A 1 225 ? 20.059 -9.879 -35.826 1.00 97.75 225 ASP A CA 1
ATOM 1803 C C . ASP A 1 225 ? 20.957 -8.634 -35.761 1.00 97.75 225 ASP A C 1
ATOM 1805 O O . ASP A 1 225 ? 22.178 -8.763 -35.782 1.00 97.75 225 ASP A O 1
ATOM 1809 N N . GLU A 1 226 ? 20.375 -7.448 -35.552 1.00 97.50 226 GLU A N 1
ATOM 1810 C CA . GLU A 1 226 ? 21.127 -6.214 -35.289 1.00 97.50 226 GLU A CA 1
ATOM 1811 C C . GLU A 1 226 ? 21.903 -6.288 -33.963 1.00 97.50 226 GLU A C 1
ATOM 1813 O O . GLU A 1 226 ? 23.082 -5.936 -33.918 1.00 97.50 226 GLU A O 1
ATOM 1818 N N . GLU A 1 227 ? 21.274 -6.784 -32.886 1.00 94.56 227 GLU A N 1
ATOM 1819 C CA . GLU A 1 227 ? 21.939 -6.988 -31.588 1.00 94.56 227 GLU A CA 1
ATOM 1820 C C . GLU A 1 227 ? 23.099 -7.993 -31.698 1.00 94.56 227 GLU A C 1
ATOM 1822 O O . GLU A 1 227 ? 24.157 -7.785 -31.097 1.00 94.56 227 GLU A O 1
ATOM 1827 N N . ILE A 1 228 ? 22.924 -9.069 -32.477 1.00 95.44 228 ILE A N 1
ATOM 1828 C CA . ILE A 1 228 ? 23.972 -10.067 -32.738 1.00 95.44 228 ILE A CA 1
ATOM 1829 C C . ILE A 1 228 ? 25.123 -9.447 -33.528 1.00 95.44 228 ILE A C 1
ATOM 1831 O O . ILE A 1 228 ? 26.275 -9.627 -33.141 1.00 95.44 228 ILE A O 1
ATOM 1835 N N . GLU A 1 229 ? 24.830 -8.714 -34.601 1.00 97.19 229 GLU A N 1
ATOM 1836 C CA . GLU A 1 229 ? 25.845 -8.086 -35.447 1.00 97.19 229 GLU A CA 1
ATOM 1837 C C . GLU A 1 229 ? 26.642 -7.033 -34.666 1.00 97.19 229 GLU A C 1
ATOM 1839 O O . GLU A 1 229 ? 27.870 -6.976 -34.745 1.00 97.19 229 GLU A O 1
ATOM 1844 N N . GLN A 1 230 ? 25.971 -6.236 -33.832 1.00 95.69 230 GLN A N 1
ATOM 1845 C CA . GLN A 1 230 ? 26.643 -5.292 -32.944 1.00 95.69 230 GLN A CA 1
ATOM 1846 C C . GLN A 1 230 ? 27.560 -6.011 -31.947 1.00 95.69 230 GLN A C 1
ATOM 1848 O O . GLN A 1 230 ? 28.720 -5.627 -31.795 1.00 95.69 230 GLN A O 1
ATOM 1853 N N . ALA A 1 231 ? 27.066 -7.062 -31.287 1.00 93.31 231 ALA A N 1
ATOM 1854 C CA . ALA A 1 231 ? 27.862 -7.837 -30.340 1.00 93.31 231 ALA A CA 1
ATOM 1855 C C . ALA A 1 231 ? 29.054 -8.532 -31.020 1.00 93.31 231 ALA A C 1
ATOM 1857 O O . ALA A 1 231 ? 30.135 -8.609 -30.437 1.00 93.31 231 ALA A O 1
ATOM 1858 N N . PHE A 1 232 ? 28.874 -9.018 -32.249 1.00 95.88 232 PHE A N 1
ATOM 1859 C CA . PHE A 1 232 ? 29.932 -9.620 -33.054 1.00 95.88 232 PHE A CA 1
ATOM 1860 C C . PHE A 1 232 ? 31.035 -8.606 -33.381 1.00 95.88 232 PHE A C 1
ATOM 1862 O O . PHE A 1 232 ? 32.212 -8.882 -33.142 1.00 95.88 232 PHE A O 1
ATOM 1869 N N . ASN A 1 233 ? 30.662 -7.409 -33.838 1.00 96.62 233 ASN A N 1
ATOM 1870 C CA . ASN A 1 233 ? 31.612 -6.335 -34.128 1.00 96.62 233 ASN A CA 1
ATOM 1871 C C . ASN A 1 233 ? 32.342 -5.842 -32.866 1.00 96.62 233 ASN A C 1
ATOM 1873 O O . ASN A 1 233 ? 33.555 -5.648 -32.902 1.00 96.62 233 ASN A O 1
ATOM 1877 N N . ASP A 1 234 ? 31.651 -5.731 -31.725 1.00 94.50 234 ASP A N 1
ATOM 1878 C CA . ASP A 1 234 ? 32.290 -5.397 -30.443 1.00 94.50 234 ASP A CA 1
ATOM 1879 C C . ASP A 1 234 ? 33.386 -6.416 -30.067 1.00 94.50 234 ASP A C 1
ATOM 1881 O O . ASP A 1 234 ? 34.458 -6.028 -29.596 1.00 94.50 234 ASP A O 1
ATOM 1885 N N . VAL A 1 235 ? 33.156 -7.710 -30.319 1.00 95.19 235 VAL A N 1
ATOM 1886 C CA . VAL A 1 235 ? 34.155 -8.767 -30.079 1.00 95.19 235 VAL A CA 1
ATOM 1887 C C . VAL A 1 235 ? 35.347 -8.645 -31.031 1.00 95.19 235 VAL A C 1
ATOM 1889 O O . VAL A 1 235 ? 36.487 -8.796 -30.586 1.00 95.19 235 VAL A O 1
ATOM 1892 N N . LEU A 1 236 ? 35.116 -8.356 -32.316 1.00 96.06 236 LEU A N 1
ATOM 1893 C CA . LEU A 1 236 ? 36.198 -8.135 -33.286 1.00 96.06 236 LEU A CA 1
ATOM 1894 C C . LEU A 1 236 ? 37.066 -6.921 -32.923 1.00 96.06 236 LEU A C 1
ATOM 1896 O O . LEU A 1 236 ? 38.283 -6.966 -33.098 1.00 96.06 236 LEU A O 1
ATOM 1900 N N . ASP A 1 237 ? 36.461 -5.888 -32.339 1.00 97.19 237 ASP A N 1
ATOM 1901 C CA . ASP A 1 237 ? 37.142 -4.700 -31.813 1.00 97.19 237 ASP A CA 1
ATOM 1902 C C . ASP A 1 237 ? 37.917 -4.963 -30.502 1.00 97.19 237 ASP A C 1
ATOM 1904 O O . ASP A 1 237 ? 38.523 -4.049 -29.937 1.00 97.19 237 ASP A O 1
ATOM 1908 N N . GLY A 1 238 ? 37.877 -6.187 -29.964 1.00 95.50 238 GLY A N 1
ATOM 1909 C CA . GLY A 1 238 ? 38.497 -6.539 -28.685 1.00 95.50 238 GLY A CA 1
ATOM 1910 C C . GLY A 1 238 ? 37.770 -5.976 -27.460 1.00 95.50 238 GLY A C 1
ATOM 1911 O O . GLY A 1 238 ? 38.311 -6.018 -26.351 1.00 95.50 238 GLY A O 1
ATOM 1912 N N . LYS A 1 239 ? 36.546 -5.455 -27.621 1.00 94.69 239 LYS A N 1
ATOM 1913 C CA . LYS A 1 239 ? 35.691 -5.068 -26.495 1.00 94.69 239 LYS A CA 1
ATOM 1914 C C . LYS A 1 239 ? 35.046 -6.327 -25.923 1.00 94.69 239 LYS A C 1
ATOM 1916 O O . LYS A 1 239 ? 34.635 -7.231 -26.647 1.00 94.69 239 LYS A O 1
ATOM 1921 N N . ALA A 1 240 ? 34.938 -6.393 -24.597 1.00 86.62 240 ALA A N 1
ATOM 1922 C CA . ALA A 1 240 ? 34.175 -7.463 -23.969 1.00 86.62 240 ALA A CA 1
ATOM 1923 C C . ALA A 1 240 ? 32.699 -7.339 -24.396 1.00 86.62 240 ALA A C 1
ATOM 1925 O O . ALA A 1 240 ? 32.149 -6.234 -24.309 1.00 86.62 240 ALA A O 1
ATOM 1926 N N . PRO A 1 241 ? 32.045 -8.432 -24.833 1.00 83.50 241 PRO A N 1
ATOM 1927 C CA . PRO A 1 241 ? 30.633 -8.389 -25.179 1.00 83.50 241 PRO A CA 1
ATOM 1928 C C . PRO A 1 241 ? 29.840 -7.910 -23.962 1.00 83.50 241 PRO A C 1
ATOM 1930 O O . PRO A 1 241 ? 30.131 -8.304 -22.828 1.00 83.50 241 PRO A O 1
ATOM 1933 N N . LYS A 1 242 ? 28.853 -7.035 -24.185 1.00 81.19 242 LYS A N 1
ATOM 1934 C CA . LYS A 1 242 ? 27.982 -6.530 -23.116 1.00 81.19 242 LYS A CA 1
ATOM 1935 C C . LYS A 1 242 ? 27.176 -7.686 -22.537 1.00 81.19 242 LYS A C 1
ATOM 1937 O O . LYS A 1 242 ? 26.103 -8.028 -23.021 1.00 81.19 242 LYS A O 1
ATOM 1942 N N . ASP A 1 243 ? 27.708 -8.298 -21.492 1.00 72.44 243 ASP A N 1
ATOM 1943 C CA . ASP A 1 243 ? 27.046 -9.396 -20.817 1.00 72.44 243 ASP A CA 1
ATOM 1944 C C . ASP A 1 243 ? 25.889 -8.815 -19.991 1.00 72.44 243 ASP A C 1
ATOM 1946 O O . ASP A 1 243 ? 26.079 -8.256 -18.908 1.00 72.44 243 ASP A O 1
ATOM 1950 N N . GLU A 1 244 ? 24.658 -8.914 -20.501 1.00 63.81 244 GLU A N 1
ATOM 1951 C CA . GLU A 1 244 ? 23.456 -8.395 -19.824 1.00 63.81 244 GLU A CA 1
ATOM 1952 C C . GLU A 1 244 ? 23.265 -8.968 -18.408 1.00 63.81 244 GLU A C 1
ATOM 1954 O O . GLU A 1 244 ? 22.504 -8.430 -17.596 1.00 63.81 244 GLU A O 1
ATOM 1959 N N . ARG A 1 245 ? 23.953 -10.070 -18.084 1.00 59.59 245 ARG A N 1
ATOM 1960 C CA . ARG A 1 245 ? 23.961 -10.660 -16.742 1.00 59.59 245 ARG A CA 1
ATOM 1961 C C . ARG A 1 245 ? 24.646 -9.756 -15.722 1.00 59.59 245 ARG A C 1
ATOM 1963 O O . ARG A 1 245 ? 24.125 -9.626 -14.615 1.00 59.59 245 ARG A O 1
ATOM 1970 N N . PHE A 1 246 ? 25.737 -9.084 -16.096 1.00 51.59 246 PHE A N 1
ATOM 1971 C CA . PHE A 1 246 ? 26.430 -8.150 -15.204 1.00 51.59 246 PHE A CA 1
ATOM 1972 C C . PHE A 1 246 ? 25.577 -6.913 -14.910 1.00 51.59 246 PHE A C 1
ATOM 1974 O O . PHE A 1 246 ? 25.581 -6.397 -13.791 1.00 51.59 246 PHE A O 1
ATOM 1981 N N . ASP A 1 247 ? 24.749 -6.516 -15.876 1.00 56.09 247 ASP A N 1
ATOM 1982 C CA . ASP A 1 247 ? 23.826 -5.398 -15.723 1.00 56.09 247 ASP A CA 1
ATOM 1983 C C . ASP A 1 247 ? 22.569 -5.771 -14.909 1.00 56.09 247 ASP A C 1
ATOM 1985 O O . ASP A 1 247 ? 21.975 -4.946 -14.217 1.00 56.09 247 ASP A O 1
ATOM 1989 N N . ARG A 1 248 ? 22.168 -7.051 -14.893 1.00 56.19 248 ARG A N 1
ATOM 1990 C CA . ARG A 1 248 ? 21.126 -7.534 -13.968 1.00 56.19 248 ARG A CA 1
ATOM 1991 C C . ARG A 1 248 ? 21.602 -7.596 -12.527 1.00 56.19 248 ARG A C 1
ATOM 1993 O O . ARG A 1 248 ? 20.786 -7.389 -11.632 1.00 56.19 248 ARG A O 1
ATOM 2000 N N . GLU A 1 249 ? 22.871 -7.898 -12.281 1.00 54.41 249 GLU A N 1
ATOM 2001 C CA . GLU A 1 249 ? 23.415 -7.979 -10.924 1.00 54.41 249 GLU A CA 1
ATOM 2002 C C . GLU A 1 249 ? 23.697 -6.587 -10.343 1.00 54.41 249 GLU A C 1
ATOM 2004 O O . GLU A 1 249 ? 23.405 -6.345 -9.167 1.00 54.41 249 GLU A O 1
ATOM 2009 N N . SER A 1 250 ? 24.120 -5.637 -11.187 1.00 54.78 250 SER A N 1
ATOM 2010 C CA . SER A 1 250 ? 24.182 -4.211 -10.843 1.00 54.78 250 SER A CA 1
ATOM 2011 C C .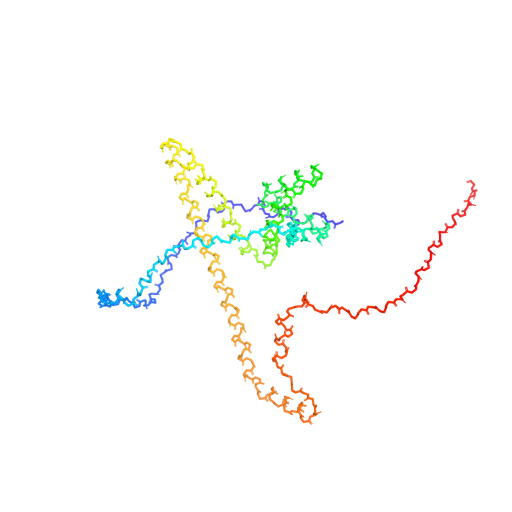 SER A 1 250 ? 22.789 -3.600 -10.625 1.00 54.78 250 SER A C 1
ATOM 2013 O O . SER A 1 250 ? 22.635 -2.785 -9.726 1.00 54.78 250 SER A O 1
ATOM 2015 N N . ARG A 1 251 ? 21.745 -4.043 -11.348 1.00 56.78 251 ARG A N 1
ATOM 2016 C CA . ARG A 1 251 ? 20.346 -3.617 -11.108 1.00 56.78 251 ARG A CA 1
ATOM 2017 C C . ARG A 1 251 ? 19.659 -4.346 -9.943 1.00 56.78 251 ARG A C 1
ATOM 2019 O O . ARG A 1 251 ? 18.795 -3.765 -9.291 1.00 56.78 251 ARG A O 1
ATOM 2026 N N . ARG A 1 252 ? 20.018 -5.607 -9.648 1.00 56.06 252 ARG A N 1
ATOM 2027 C CA . ARG A 1 252 ? 19.541 -6.356 -8.460 1.00 56.06 252 ARG A CA 1
ATOM 2028 C C . ARG A 1 252 ? 20.146 -5.816 -7.174 1.00 56.06 252 ARG A C 1
ATOM 2030 O O . ARG A 1 252 ? 19.460 -5.772 -6.153 1.00 56.06 252 ARG A O 1
ATOM 2037 N N . ARG A 1 253 ? 21.398 -5.356 -7.217 1.00 51.16 253 ARG A N 1
ATOM 2038 C CA . ARG A 1 253 ? 21.930 -4.423 -6.224 1.00 51.16 253 ARG A CA 1
ATOM 2039 C C . ARG A 1 253 ? 21.331 -3.051 -6.522 1.00 51.16 253 ARG A C 1
ATOM 2041 O O . ARG A 1 253 ? 22.023 -2.188 -7.036 1.00 51.16 253 ARG A O 1
ATOM 2048 N N . GLY A 1 254 ? 20.034 -2.871 -6.244 1.00 49.25 254 GLY A N 1
ATOM 2049 C CA . GLY A 1 254 ? 19.352 -1.588 -6.447 1.00 49.25 254 GLY A CA 1
ATOM 2050 C C . GLY A 1 254 ? 20.195 -0.411 -5.923 1.00 49.25 254 GLY A C 1
ATOM 2051 O O . GLY A 1 254 ? 21.034 -0.638 -5.047 1.00 49.25 254 GLY A O 1
ATOM 2052 N N . PRO A 1 255 ? 19.983 0.824 -6.413 1.00 49.66 255 PRO A N 1
ATOM 2053 C CA . PRO A 1 255 ? 20.908 1.971 -6.308 1.00 49.66 255 PRO A CA 1
ATOM 2054 C C . PRO A 1 255 ? 21.369 2.409 -4.894 1.00 49.66 255 PRO A C 1
ATOM 2056 O O . PRO A 1 255 ? 22.021 3.433 -4.749 1.00 49.66 255 PRO A O 1
ATOM 2059 N N . GLY A 1 256 ? 21.066 1.670 -3.826 1.00 50.34 256 GLY A N 1
ATOM 2060 C CA . GLY A 1 256 ? 21.104 2.148 -2.451 1.00 50.34 256 GLY A CA 1
ATOM 2061 C C . GLY A 1 256 ? 22.108 1.536 -1.471 1.00 50.34 256 GLY A C 1
ATOM 2062 O O . GLY A 1 256 ? 22.060 1.947 -0.317 1.00 50.34 256 GLY A O 1
ATOM 2063 N N . ARG A 1 257 ? 22.992 0.576 -1.794 1.00 51.78 257 ARG A N 1
ATOM 2064 C CA . ARG A 1 257 ? 23.939 0.057 -0.768 1.00 51.78 257 ARG A CA 1
ATOM 2065 C C . ARG A 1 257 ? 25.271 -0.428 -1.333 1.00 51.78 257 ARG A C 1
ATOM 2067 O O . ARG A 1 257 ? 25.468 -1.631 -1.476 1.00 51.78 257 ARG A O 1
ATOM 2074 N N . GLY A 1 258 ? 26.227 0.467 -1.583 1.00 46.50 258 GLY A N 1
ATOM 2075 C CA . GLY A 1 258 ? 27.605 -0.011 -1.740 1.00 46.50 258 GLY A CA 1
ATOM 2076 C C . GLY A 1 258 ? 28.663 0.949 -2.249 1.00 46.50 258 GLY A C 1
ATOM 2077 O O . GLY A 1 258 ? 29.829 0.691 -1.970 1.00 46.50 258 GLY A O 1
ATOM 2078 N N . PHE A 1 259 ? 28.321 2.056 -2.912 1.00 42.81 259 PHE A N 1
ATOM 2079 C CA . PHE A 1 259 ? 29.327 3.081 -3.182 1.00 42.81 259 PHE A CA 1
ATOM 2080 C C . PHE A 1 259 ? 29.505 3.914 -1.908 1.00 42.81 259 PHE A C 1
ATOM 2082 O O . PHE A 1 259 ? 28.979 5.013 -1.768 1.00 42.81 259 PHE A O 1
ATOM 2089 N N . ARG A 1 260 ? 30.237 3.360 -0.928 1.00 52.50 260 ARG A N 1
ATOM 2090 C CA . ARG A 1 260 ? 31.088 4.232 -0.116 1.00 52.50 260 ARG A CA 1
ATOM 2091 C C . ARG A 1 260 ? 31.950 4.929 -1.154 1.00 52.50 260 ARG A C 1
ATOM 2093 O O . ARG A 1 260 ? 32.746 4.251 -1.802 1.00 52.50 260 ARG A O 1
ATOM 2100 N N . GLY A 1 261 ? 31.718 6.224 -1.360 1.00 43.16 261 GLY A N 1
ATOM 2101 C CA . GLY A 1 261 ? 32.618 7.044 -2.156 1.00 43.16 261 GLY A CA 1
ATOM 2102 C C . GLY A 1 261 ? 34.064 6.737 -1.761 1.00 43.16 261 GLY A C 1
ATOM 2103 O O . GLY A 1 261 ? 34.290 6.292 -0.623 1.00 43.16 261 GLY A O 1
ATOM 2104 N N . PRO A 1 262 ? 35.033 6.907 -2.679 1.00 51.44 262 PRO A N 1
ATOM 2105 C CA . PRO A 1 262 ? 36.437 6.822 -2.304 1.00 51.44 262 PRO A CA 1
ATOM 2106 C C . PRO A 1 262 ? 36.586 7.608 -1.006 1.00 51.44 262 PRO A C 1
ATOM 2108 O O . PRO A 1 262 ? 36.121 8.747 -0.937 1.00 51.44 262 PRO A O 1
ATOM 2111 N N . ARG A 1 263 ? 37.088 6.952 0.053 1.00 51.75 263 ARG A N 1
ATOM 2112 C CA . ARG A 1 263 ? 37.459 7.640 1.291 1.00 51.75 263 ARG A CA 1
ATOM 2113 C C . ARG A 1 263 ? 38.211 8.878 0.829 1.00 51.75 263 ARG A C 1
ATOM 2115 O O . ARG A 1 263 ? 39.250 8.726 0.186 1.00 51.75 263 ARG A O 1
ATOM 2122 N N . GLY A 1 264 ? 37.619 10.053 1.050 1.00 43.31 264 GLY A N 1
ATOM 2123 C CA . GLY A 1 264 ? 38.295 11.303 0.758 1.00 43.31 264 GLY A CA 1
ATOM 2124 C C . GLY A 1 264 ? 39.677 11.224 1.401 1.00 43.31 264 GLY A C 1
ATOM 2125 O O . GLY A 1 264 ? 39.788 10.610 2.470 1.00 43.31 264 GLY A O 1
ATOM 2126 N N . PRO A 1 265 ? 40.728 11.727 0.738 1.00 54.81 265 PRO A N 1
ATOM 2127 C CA . PRO A 1 265 ? 42.047 11.738 1.342 1.00 54.81 265 PRO A CA 1
ATOM 2128 C C . PRO A 1 265 ? 41.921 12.390 2.722 1.00 54.81 265 PRO A C 1
ATOM 2130 O O . PRO A 1 265 ? 41.412 13.504 2.848 1.00 54.81 265 PRO A O 1
ATOM 2133 N N . GLU A 1 266 ? 42.298 11.649 3.762 1.00 51.09 266 GLU A N 1
ATOM 2134 C CA . GLU A 1 266 ? 42.506 12.195 5.097 1.00 51.09 266 GLU A CA 1
ATOM 2135 C C . GLU A 1 266 ? 43.475 13.375 4.948 1.00 51.09 266 GLU A C 1
ATOM 2137 O O . GLU A 1 266 ? 44.642 13.172 4.624 1.00 51.09 266 GLU A O 1
ATOM 2142 N N . GLY A 1 267 ? 42.979 14.604 5.113 1.00 55.22 267 GLY A N 1
ATOM 2143 C CA . GLY A 1 267 ? 43.815 15.806 5.113 1.00 55.22 267 GLY A CA 1
ATOM 2144 C C . GLY A 1 267 ? 43.399 16.902 4.136 1.00 55.22 267 GLY A C 1
ATOM 2145 O O . GLY A 1 267 ? 44.223 17.344 3.343 1.00 55.22 267 GLY A O 1
ATOM 2146 N N . ALA A 1 268 ? 42.160 17.394 4.223 1.00 47.53 268 ALA A N 1
ATOM 2147 C CA . ALA A 1 268 ? 41.895 18.769 3.802 1.00 47.53 268 ALA A CA 1
ATOM 2148 C C . ALA A 1 268 ? 42.341 19.705 4.951 1.00 47.53 268 ALA A C 1
ATOM 2150 O O . ALA A 1 268 ? 41.757 19.622 6.035 1.00 47.53 268 ALA A O 1
ATOM 2151 N N . PRO A 1 269 ? 43.406 20.511 4.775 1.00 56.31 269 PRO A N 1
ATOM 2152 C CA . PRO A 1 269 ? 43.843 21.496 5.761 1.00 56.31 269 PRO A CA 1
ATOM 2153 C C . PRO A 1 269 ? 42.811 22.623 5.916 1.00 56.31 269 PRO A C 1
ATOM 2155 O O . PRO A 1 269 ? 42.028 22.879 5.005 1.00 56.31 269 PRO A O 1
ATOM 2158 N N . GLY A 1 270 ? 42.832 23.237 7.103 1.00 52.16 270 GLY A N 1
ATOM 2159 C CA . GLY A 1 270 ? 41.884 24.209 7.653 1.00 52.16 270 GLY A CA 1
ATOM 2160 C C . GLY A 1 270 ? 41.183 25.137 6.663 1.00 52.16 270 GLY A C 1
ATOM 2161 O O . GLY A 1 270 ? 41.812 25.766 5.814 1.00 52.16 270 GLY A O 1
ATOM 2162 N N . ALA A 1 271 ? 39.868 25.257 6.846 1.00 56.66 271 ALA A N 1
ATOM 2163 C CA . ALA A 1 271 ? 39.145 26.436 6.404 1.00 56.66 271 ALA A CA 1
ATOM 2164 C C . ALA A 1 271 ? 39.768 27.678 7.081 1.00 56.66 271 ALA A C 1
ATOM 2166 O O . ALA A 1 271 ? 40.092 27.594 8.270 1.00 56.66 271 ALA A O 1
ATOM 2167 N N . PRO A 1 272 ? 39.983 28.781 6.343 1.00 63.19 272 PRO A N 1
ATOM 2168 C CA . PRO A 1 272 ? 40.421 30.041 6.928 1.00 63.19 272 PRO A CA 1
ATOM 2169 C C . PRO A 1 272 ? 39.357 30.547 7.905 1.00 63.19 272 PRO A C 1
ATOM 2171 O O . PRO A 1 272 ? 38.162 30.430 7.641 1.00 63.19 272 PRO A O 1
ATOM 2174 N N . GLU A 1 273 ? 39.823 31.041 9.048 1.00 61.94 273 GLU A N 1
ATOM 2175 C CA . GLU A 1 273 ? 39.013 31.709 10.059 1.00 61.94 273 GLU A CA 1
ATOM 2176 C C . GLU A 1 273 ? 38.307 32.904 9.409 1.00 61.94 273 GLU A C 1
ATOM 2178 O O . GLU A 1 273 ? 38.942 33.706 8.723 1.00 61.94 273 GLU A O 1
ATOM 2183 N N . ASP A 1 274 ? 36.988 32.971 9.580 1.00 63.00 274 ASP A N 1
ATOM 2184 C CA . ASP A 1 274 ? 36.184 34.123 9.200 1.00 63.00 274 ASP A CA 1
ATOM 2185 C C . ASP A 1 274 ? 36.677 35.331 10.014 1.00 63.00 274 ASP A C 1
ATOM 2187 O O . ASP A 1 274 ? 36.427 35.432 11.215 1.00 63.00 274 ASP A O 1
ATOM 2191 N N . GLU A 1 275 ? 37.427 36.220 9.359 1.00 63.44 275 GLU A N 1
ATOM 2192 C CA . GLU A 1 275 ? 37.699 37.571 9.845 1.00 63.44 275 GLU A CA 1
ATOM 2193 C C . GLU A 1 275 ? 36.353 38.295 9.970 1.00 63.44 275 GLU A C 1
ATOM 2195 O O . GLU A 1 275 ? 35.685 38.587 8.973 1.00 63.44 275 GLU A O 1
ATOM 2200 N N . GLU A 1 276 ? 35.925 38.534 11.211 1.00 68.81 276 GLU A N 1
ATOM 2201 C CA . GLU A 1 276 ? 34.789 39.402 11.497 1.00 68.81 276 GLU A CA 1
ATOM 2202 C C . GLU A 1 276 ? 35.085 40.796 10.919 1.00 68.81 276 GLU A C 1
ATOM 2204 O O . GLU A 1 276 ? 36.140 41.363 11.211 1.00 68.81 276 GLU A O 1
ATOM 2209 N N . PRO A 1 277 ? 34.199 41.365 10.084 1.00 67.75 277 PRO A N 1
ATOM 2210 C CA . PRO A 1 277 ? 34.373 42.727 9.621 1.00 67.75 277 PRO A CA 1
ATOM 2211 C C . PRO A 1 277 ? 34.165 43.679 10.801 1.00 67.75 277 PRO A C 1
ATOM 2213 O O . PRO A 1 277 ? 33.051 43.798 11.321 1.00 67.75 277 PRO A O 1
ATOM 2216 N N . ASP A 1 278 ? 35.246 44.355 11.190 1.00 65.06 278 ASP A N 1
ATOM 2217 C CA . ASP A 1 278 ? 35.224 45.545 12.032 1.00 65.06 278 ASP A CA 1
ATOM 2218 C C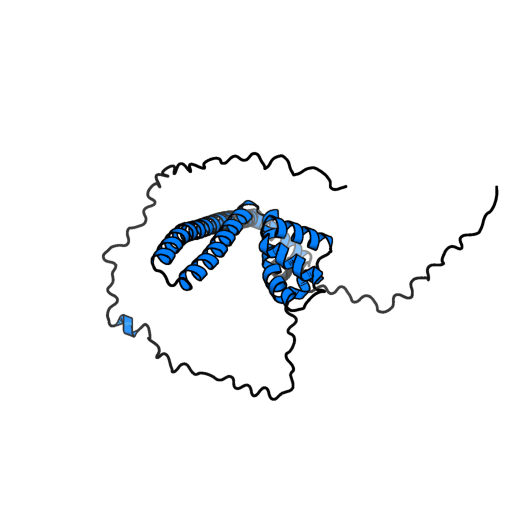 . ASP A 1 278 ? 34.219 46.539 11.431 1.00 65.06 278 ASP A C 1
ATOM 2220 O O . ASP A 1 278 ? 34.415 47.106 10.353 1.00 65.06 278 ASP A O 1
ATOM 2224 N N . MET A 1 279 ? 33.079 46.688 12.104 1.00 70.31 279 MET A N 1
ATOM 2225 C CA . MET A 1 279 ? 32.121 47.750 11.828 1.00 70.31 279 MET A CA 1
ATOM 2226 C C . MET A 1 279 ? 32.714 49.033 12.392 1.00 70.31 279 MET A C 1
ATOM 2228 O O . MET A 1 279 ? 32.498 49.369 13.558 1.00 70.31 279 MET A O 1
ATOM 2232 N N . ASP A 1 280 ? 33.498 49.699 11.549 1.00 66.75 280 ASP A N 1
ATOM 2233 C CA . ASP A 1 280 ? 34.001 51.032 11.812 1.00 66.75 280 ASP A CA 1
ATOM 2234 C C . ASP A 1 280 ? 32.844 52.017 12.020 1.00 66.75 280 ASP A C 1
ATOM 2236 O O . ASP A 1 280 ? 31.871 52.107 11.266 1.00 66.75 280 ASP A O 1
ATOM 2240 N N . ASP A 1 281 ? 33.019 52.722 13.125 1.00 68.62 281 ASP A N 1
ATOM 2241 C CA . ASP A 1 281 ? 32.314 53.872 13.647 1.00 68.62 281 ASP A CA 1
ATOM 2242 C C . ASP A 1 281 ? 32.522 55.081 12.716 1.00 68.62 281 ASP A C 1
ATOM 2244 O O . ASP A 1 281 ? 33.561 55.735 12.747 1.00 68.62 281 ASP A O 1
ATOM 2248 N N . GLU A 1 282 ? 31.527 55.387 11.885 1.00 63.25 282 GLU A N 1
ATOM 2249 C CA . GLU A 1 282 ? 31.320 56.715 11.294 1.00 63.25 282 GLU A CA 1
ATOM 2250 C C . GLU A 1 282 ? 29.834 57.051 11.538 1.00 63.25 282 GLU A C 1
ATOM 2252 O O . GLU A 1 282 ? 28.946 56.315 11.117 1.00 63.25 282 GLU A O 1
ATOM 2257 N N . GLY A 1 283 ? 29.432 58.057 12.312 1.00 64.88 283 GLY A N 1
ATOM 2258 C CA . GLY A 1 283 ? 30.023 59.375 12.480 1.00 64.88 283 GLY A CA 1
ATOM 2259 C C . GLY A 1 283 ? 29.244 60.377 11.622 1.00 64.88 283 GLY A C 1
ATOM 2260 O O . GLY A 1 283 ? 29.373 60.337 10.408 1.00 64.88 283 GLY A O 1
ATOM 2261 N N . GLU A 1 284 ? 28.506 61.282 12.288 1.00 58.56 284 GLU A N 1
ATOM 2262 C CA . GLU A 1 284 ? 28.045 62.604 11.787 1.00 58.56 284 GLU A CA 1
ATOM 2263 C C . GLU A 1 284 ? 26.898 62.572 10.731 1.00 58.56 284 GLU A C 1
ATOM 2265 O O . GLU A 1 284 ? 26.887 61.752 9.825 1.00 58.56 284 GLU A O 1
ATOM 2270 N N . GLU A 1 285 ? 25.815 63.363 10.770 1.00 56.38 285 GLU A N 1
ATOM 2271 C CA . GLU A 1 285 ? 25.459 64.657 11.388 1.00 56.38 285 GLU A CA 1
ATOM 2272 C C . GLU A 1 285 ? 23.979 64.691 11.838 1.00 56.38 285 GLU A C 1
ATOM 2274 O O . GLU A 1 285 ? 23.129 64.020 11.201 1.00 56.38 285 GLU A O 1
#

Foldseek 3Di:
DPDDDDPPPPVPPDPPVPPVPVPVPPPPPPPPPPPDPVVPPPCPPVVVVVPPPPPPPPPPPPPPPPPPPDPPDPPPPVPPLLVVQVPDDPVVVVVLLVLCCVQPVVVNVLVVVCVVVPNDVPSSVVCSVCVVVSVVLSVCCVPPVPLSVLVSQLVVLVVVLVVLVVVLVVDPDPVSNVVSVVVNVVSVVSNVVSVVVNVVVVVVVVVVVVVVVVVVVVVCVVCVVVLVVVQVVCVVVVHDRPPVVVVVVVVVVPPPDDCPDDPPPPDDDDDDDPDDDDPDDDDDD

Secondary structure (DSSP, 8-state):
---SSSTTSSTT---------------------PPPTT------TTHHHHS------------------S---------TTHHHHTTS-HHHHHHHHHHHHHH-HHHHHHHHHHHHTT--TTHHHHHHHHHHHHHHHHHHHHH-HHHHHHHHHHHHHHHHHHHHHHHHHH--SHHHHHHHHHHHHHHHHHHHHHHHHHHHHHHHHHHHHHHHHHHHHHHHHHTHHHHHHHHHHHHHTTPPP--HHHHHHHHHS-TTS--------S----PPP------------

Radius of gyration: 31.74 Å; chains: 1; bounding box: 73×112×69 Å